Protein AF-A0A534X4X8-F1 (afdb_monomer_lite)

Radius of gyration: 16.78 Å; chains: 1; bounding box: 40×46×46 Å

Secondary structure (DSSP, 8-state):
-EEEEE--BS--TT-TTEEEEEEEEEEETTEEEEEEEE---SEEEEEEPPPTTSTTSPPEESSPSSTT-TTT--SS---S-SEEEEEEEEEEEESSS--PPEEEEEEEEEE---SSPGGGSSSSPPEEEEEEE-S-TTSHHHHHHHHHTS-S-TT----SSPPPSEEEEEE-TT------PPPS-----

Structure (mmCIF, N/CA/C/O backbone):
data_AF-A0A534X4X8-F1
#
_entry.id   AF-A0A534X4X8-F1
#
loop_
_atom_site.group_PDB
_atom_site.id
_atom_site.type_symbol
_atom_site.label_atom_id
_atom_site.label_alt_id
_atom_site.label_comp_id
_atom_site.label_asym_id
_atom_site.label_entity_id
_atom_site.label_seq_id
_atom_site.pdbx_PDB_ins_code
_atom_site.Cartn_x
_atom_site.Cartn_y
_atom_site.Cartn_z
_atom_site.occupancy
_atom_site.B_iso_or_equiv
_atom_site.auth_seq_id
_atom_site.auth_comp_id
_atom_site.auth_asym_id
_atom_site.auth_atom_id
_atom_site.pdbx_PDB_model_num
ATOM 1 N N . MET A 1 1 ? 12.595 2.518 11.008 1.00 43.88 1 MET A N 1
ATOM 2 C CA . MET A 1 1 ? 11.283 2.124 10.447 1.00 43.88 1 MET A CA 1
ATOM 3 C C . MET A 1 1 ? 11.578 1.477 9.113 1.00 43.88 1 MET A C 1
ATOM 5 O O . MET A 1 1 ? 12.499 1.947 8.454 1.00 43.88 1 MET A O 1
ATOM 9 N N . GLY A 1 2 ? 10.914 0.377 8.777 1.00 58.97 2 GLY A N 1
ATOM 10 C CA . GLY A 1 2 ? 11.265 -0.430 7.610 1.00 58.97 2 GLY A CA 1
ATOM 11 C C . GLY A 1 2 ? 10.010 -0.829 6.858 1.00 58.97 2 GLY A C 1
ATOM 12 O O . GLY A 1 2 ? 9.028 -1.220 7.491 1.00 58.97 2 GLY A O 1
ATOM 13 N N . ALA A 1 3 ? 10.059 -0.723 5.529 1.00 71.12 3 ALA A N 1
ATOM 14 C CA . ALA A 1 3 ? 9.018 -1.244 4.652 1.00 71.12 3 ALA A CA 1
ATOM 15 C C . ALA A 1 3 ? 8.700 -2.710 5.008 1.00 71.12 3 ALA A C 1
ATOM 17 O O . ALA A 1 3 ? 9.594 -3.422 5.482 1.00 71.12 3 ALA A O 1
ATOM 18 N N . PRO A 1 4 ? 7.452 -3.170 4.825 1.00 83.56 4 PRO A N 1
ATOM 19 C CA . PRO A 1 4 ? 7.132 -4.570 5.045 1.00 83.56 4 PRO A CA 1
ATOM 20 C C . PRO A 1 4 ? 7.924 -5.457 4.084 1.00 83.56 4 PRO A C 1
ATOM 22 O O . PRO A 1 4 ? 8.107 -5.139 2.911 1.00 83.56 4 PRO A O 1
ATOM 25 N N . ILE A 1 5 ? 8.389 -6.584 4.607 1.00 84.31 5 ILE A N 1
ATOM 26 C CA . ILE A 1 5 ? 9.158 -7.591 3.891 1.00 84.31 5 ILE A CA 1
ATOM 27 C C . ILE A 1 5 ? 8.429 -8.917 4.070 1.00 84.31 5 ILE A C 1
ATOM 29 O O . ILE A 1 5 ? 8.148 -9.336 5.195 1.00 84.31 5 ILE A O 1
ATOM 33 N N . GLY A 1 6 ? 8.134 -9.600 2.971 1.00 82.31 6 GLY A N 1
ATOM 34 C CA . GLY A 1 6 ? 7.385 -10.845 3.025 1.00 82.31 6 GLY A CA 1
ATOM 35 C C . GLY A 1 6 ? 7.348 -11.589 1.703 1.00 82.31 6 GLY A C 1
ATOM 36 O O . GLY A 1 6 ? 8.080 -11.269 0.764 1.00 82.31 6 GLY A O 1
ATOM 37 N N . VAL A 1 7 ? 6.484 -12.597 1.667 1.00 81.75 7 VAL A N 1
ATOM 38 C CA . VAL A 1 7 ? 6.090 -13.300 0.443 1.00 81.75 7 VAL A CA 1
ATOM 39 C C . VAL A 1 7 ? 4.834 -12.636 -0.121 1.00 81.75 7 VAL A C 1
ATOM 41 O O . VAL A 1 7 ? 3.974 -12.205 0.650 1.00 81.75 7 VAL A O 1
ATOM 44 N N . ALA A 1 8 ? 4.734 -12.597 -1.451 1.00 83.38 8 ALA A N 1
ATOM 45 C CA . ALA A 1 8 ? 3.511 -12.300 -2.195 1.00 83.38 8 ALA A CA 1
ATOM 46 C C . ALA A 1 8 ? 2.291 -12.984 -1.544 1.00 83.38 8 ALA A C 1
ATOM 48 O O . ALA A 1 8 ? 2.257 -14.209 -1.403 1.00 83.38 8 ALA A O 1
ATOM 49 N N . THR A 1 9 ? 1.353 -12.180 -1.046 1.00 85.00 9 THR A N 1
ATOM 50 C CA . THR A 1 9 ? 0.175 -12.610 -0.286 1.00 85.00 9 THR A CA 1
ATOM 51 C C . THR A 1 9 ? -1.021 -11.759 -0.730 1.00 85.00 9 THR A C 1
ATOM 53 O O . THR A 1 9 ? -1.098 -10.596 -0.322 1.00 85.00 9 THR A O 1
ATOM 56 N N . PRO A 1 10 ? -1.984 -12.304 -1.501 1.00 82.69 10 PRO A N 1
ATOM 57 C CA . PRO A 1 10 ? -3.124 -11.530 -2.001 1.00 82.69 10 PRO A CA 1
ATOM 58 C C . PRO A 1 10 ? -4.064 -11.039 -0.893 1.00 82.69 10 PRO A C 1
ATOM 60 O O . PRO A 1 10 ? -4.439 -9.870 -0.880 1.00 82.69 10 PRO A O 1
ATOM 63 N N . PHE A 1 11 ? -4.431 -11.927 0.040 1.00 93.31 11 PHE A N 1
ATOM 64 C CA . PHE A 1 11 ? -5.109 -11.612 1.302 1.00 93.31 11 PHE A CA 1
ATOM 65 C C . PHE A 1 11 ? -5.003 -12.798 2.270 1.00 93.31 11 PHE A C 1
ATOM 67 O O . PHE A 1 11 ? -5.444 -13.907 1.973 1.00 93.31 11 PHE A O 1
ATOM 74 N N . THR A 1 12 ? -4.427 -12.576 3.444 1.00 93.38 12 THR A N 1
ATOM 75 C CA . THR A 1 12 ? -4.398 -13.501 4.582 1.00 93.38 12 THR A CA 1
ATOM 76 C C . THR A 1 12 ? -4.400 -12.637 5.842 1.00 93.38 12 THR A C 1
ATOM 78 O O . THR A 1 12 ? -3.394 -11.978 6.088 1.00 93.38 12 THR A O 1
ATOM 81 N N . PRO A 1 13 ? -5.505 -12.575 6.612 1.00 93.88 13 PRO A N 1
ATOM 82 C CA . PRO A 1 13 ? -5.591 -11.713 7.788 1.00 93.88 13 PRO A CA 1
ATOM 83 C C . PRO A 1 13 ? -4.421 -11.928 8.748 1.00 93.88 13 PRO A C 1
ATOM 85 O O . PRO A 1 13 ? -4.164 -13.063 9.147 1.00 93.88 13 PRO A O 1
ATOM 88 N N . ASP A 1 14 ? -3.735 -10.843 9.111 1.00 92.75 14 ASP A N 1
ATOM 89 C CA . ASP A 1 14 ? -2.592 -10.860 10.032 1.00 92.75 14 ASP A CA 1
ATOM 90 C C . ASP A 1 14 ? -1.494 -11.869 9.613 1.00 92.75 14 ASP A C 1
ATOM 92 O O . ASP A 1 14 ? -0.996 -12.669 10.409 1.00 92.75 14 ASP A O 1
ATOM 96 N N . SER A 1 15 ? -1.133 -11.841 8.324 1.00 91.62 15 SER A N 1
ATOM 97 C CA . SER A 1 15 ? -0.244 -12.802 7.667 1.00 91.62 15 SER A CA 1
ATOM 98 C C . SER A 1 15 ? 1.129 -12.907 8.334 1.00 91.62 15 SER A C 1
ATOM 100 O O . SER A 1 15 ? 1.975 -12.017 8.222 1.00 91.62 15 SER A O 1
ATOM 102 N N . ALA A 1 16 ? 1.421 -14.078 8.906 1.00 89.69 16 ALA A N 1
ATOM 103 C CA . ALA A 1 16 ? 2.749 -14.429 9.418 1.00 89.69 16 ALA A CA 1
ATOM 104 C C . ALA A 1 16 ? 3.851 -14.440 8.329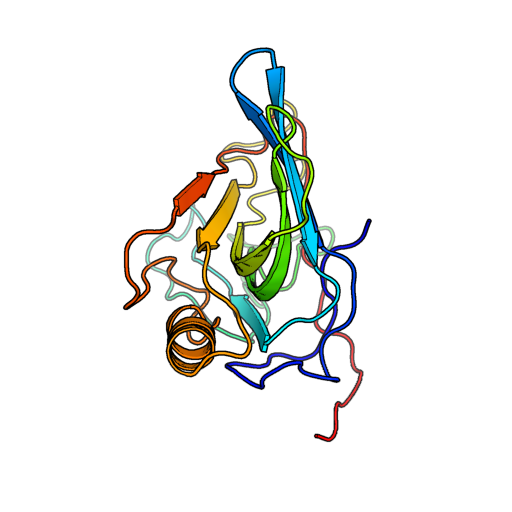 1.00 89.69 16 ALA A C 1
ATOM 106 O O . ALA A 1 16 ? 5.045 -14.491 8.642 1.00 89.69 16 ALA A O 1
ATOM 107 N N . CYS A 1 17 ? 3.465 -14.377 7.049 1.00 87.94 17 CYS A N 1
ATOM 108 C CA . CYS A 1 17 ? 4.370 -14.298 5.907 1.00 87.94 17 CYS A CA 1
ATOM 109 C C . CYS A 1 17 ? 4.931 -12.892 5.659 1.00 87.94 17 CYS A C 1
ATOM 111 O O . CYS A 1 17 ? 5.871 -12.759 4.870 1.00 87.94 17 CYS A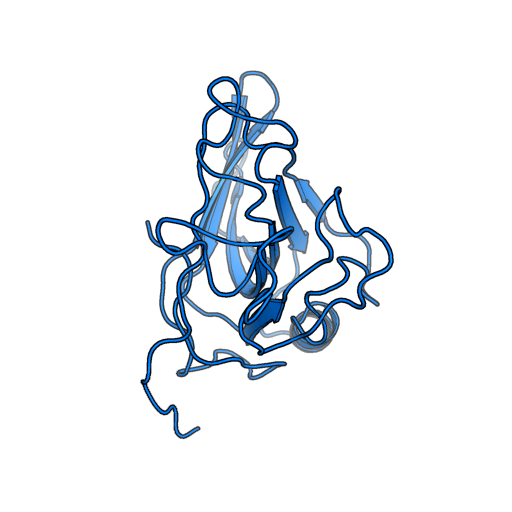 O 1
ATOM 113 N N . ILE A 1 18 ? 4.379 -11.862 6.308 1.00 89.38 18 ILE A N 1
ATOM 114 C CA . ILE A 1 18 ? 4.761 -10.458 6.140 1.00 89.38 18 ILE A CA 1
ATOM 115 C C . ILE A 1 18 ? 5.233 -9.908 7.490 1.00 89.38 18 ILE A C 1
ATOM 117 O O . ILE A 1 18 ? 4.541 -10.008 8.498 1.00 89.38 18 ILE A O 1
ATOM 121 N N . ALA A 1 19 ? 6.420 -9.304 7.521 1.00 88.75 19 ALA A N 1
ATOM 122 C CA . ALA A 1 19 ? 6.994 -8.707 8.722 1.00 88.75 19 ALA A CA 1
ATOM 123 C C . ALA A 1 19 ? 7.544 -7.306 8.432 1.00 88.75 19 ALA A C 1
ATOM 125 O O . ALA A 1 19 ? 8.102 -7.055 7.368 1.00 88.75 19 ALA A O 1
ATOM 126 N N . GLY A 1 20 ? 7.436 -6.391 9.393 1.00 87.69 20 GLY A N 1
ATOM 127 C CA . GLY A 1 20 ? 7.965 -5.033 9.272 1.00 87.69 20 GLY A CA 1
ATOM 128 C C . GLY A 1 20 ? 7.267 -4.058 10.213 1.00 87.69 20 GLY A C 1
ATOM 129 O O . GLY A 1 20 ? 6.440 -4.455 11.031 1.00 87.69 20 GLY A O 1
ATOM 130 N N . GLU A 1 21 ? 7.587 -2.772 10.080 1.00 90.00 21 GLU A N 1
ATOM 131 C CA . GLU A 1 21 ? 6.870 -1.700 10.773 1.00 90.00 21 GLU A CA 1
ATOM 132 C C . GLU A 1 21 ? 6.691 -0.504 9.838 1.00 90.00 21 GLU A C 1
ATOM 134 O O . GLU A 1 21 ? 7.630 0.277 9.631 1.00 90.00 21 GLU A O 1
ATOM 139 N N . TRP A 1 22 ? 5.475 -0.343 9.307 1.00 89.81 22 TRP A N 1
ATOM 140 C CA . TRP A 1 22 ? 5.129 0.825 8.504 1.00 89.81 22 TRP A CA 1
ATOM 141 C C . TRP A 1 22 ? 4.633 1.966 9.385 1.00 89.81 22 TRP A C 1
ATOM 143 O O . TRP A 1 22 ? 3.868 1.765 10.327 1.00 89.81 22 TRP A O 1
ATOM 153 N N . THR A 1 23 ? 5.054 3.182 9.059 1.00 89.88 23 THR A N 1
ATOM 154 C CA . THR A 1 23 ? 4.730 4.392 9.809 1.00 89.88 23 THR A CA 1
ATOM 155 C C . THR A 1 23 ? 4.549 5.544 8.842 1.00 89.88 23 THR A C 1
ATOM 157 O O . THR A 1 23 ? 5.310 5.677 7.884 1.00 89.88 23 THR A O 1
ATOM 160 N N . HIS A 1 24 ? 3.547 6.379 9.104 1.00 88.25 24 HIS A N 1
ATOM 161 C CA . HIS A 1 24 ? 3.281 7.583 8.324 1.00 88.25 24 HIS A CA 1
ATOM 162 C C . HIS A 1 24 ? 3.013 8.764 9.250 1.00 88.25 24 HIS A C 1
ATOM 164 O O . HIS A 1 24 ? 2.237 8.671 10.204 1.00 88.25 24 HIS A O 1
ATOM 170 N N . VAL A 1 25 ? 3.660 9.888 8.958 1.00 86.56 25 VAL A N 1
ATOM 171 C CA . VAL A 1 25 ? 3.572 11.121 9.741 1.00 86.56 25 VAL A CA 1
ATOM 172 C C . VAL A 1 25 ? 2.865 12.156 8.879 1.00 86.56 25 VAL A C 1
ATOM 174 O O . VAL A 1 25 ? 3.441 12.720 7.950 1.00 86.56 25 VAL A O 1
ATOM 177 N N . ARG A 1 26 ? 1.588 12.404 9.174 1.00 82.31 26 ARG A N 1
ATOM 178 C CA . ARG A 1 26 ? 0.743 13.263 8.347 1.00 82.31 26 ARG A CA 1
ATOM 179 C C . ARG A 1 26 ? 0.897 14.728 8.737 1.00 82.31 26 ARG A C 1
ATOM 181 O O . ARG A 1 26 ? 0.522 15.130 9.842 1.00 82.31 26 ARG A O 1
ATOM 188 N N . HIS A 1 27 ? 1.373 15.545 7.802 1.00 80.38 27 HIS A N 1
ATOM 189 C CA . HIS A 1 27 ? 1.499 16.996 7.951 1.00 80.38 27 HIS A CA 1
ATOM 190 C C . HIS A 1 27 ? 0.444 17.732 7.112 1.00 80.38 27 HIS A C 1
ATOM 192 O O . HIS A 1 27 ? 0.400 17.580 5.896 1.00 80.38 27 HIS A O 1
ATOM 198 N N . ILE A 1 28 ? -0.349 18.609 7.739 1.00 77.75 28 ILE A N 1
ATOM 199 C CA . ILE A 1 28 ? -1.166 19.608 7.029 1.00 77.75 28 ILE A CA 1
ATOM 200 C C . ILE A 1 28 ? -0.570 20.981 7.338 1.00 77.75 28 ILE A C 1
ATOM 202 O O . ILE A 1 28 ? -0.528 21.384 8.499 1.00 77.75 28 ILE A O 1
ATOM 206 N N . ARG A 1 29 ? -0.074 21.683 6.308 1.00 68.12 29 ARG A N 1
ATOM 207 C CA . ARG A 1 29 ? 0.756 22.905 6.410 1.00 68.12 29 ARG A CA 1
ATOM 208 C C . ARG A 1 29 ? 0.383 23.834 7.590 1.00 68.12 29 ARG A C 1
ATOM 210 O O . ARG A 1 29 ? -0.738 24.334 7.612 1.00 68.12 29 ARG A O 1
ATOM 217 N N . PRO A 1 30 ? 1.310 24.173 8.512 1.00 57.53 30 PRO A N 1
ATOM 218 C CA . PRO A 1 30 ? 2.610 23.556 8.818 1.00 57.53 30 PRO A CA 1
ATOM 219 C C . PRO A 1 30 ? 2.537 22.546 9.987 1.00 57.53 30 PRO A C 1
ATOM 221 O O . PRO A 1 30 ? 3.561 22.189 10.563 1.00 57.53 30 PRO A O 1
ATOM 224 N N . ARG A 1 31 ? 1.338 22.136 10.412 1.00 68.12 31 ARG A N 1
ATOM 225 C CA . ARG A 1 31 ? 1.121 21.374 11.645 1.00 68.12 31 ARG A CA 1
ATOM 226 C C . ARG A 1 31 ? 1.134 19.869 11.388 1.00 68.12 31 ARG A C 1
ATOM 228 O O . ARG A 1 31 ? 0.528 19.363 10.446 1.00 68.12 31 ARG A O 1
ATOM 235 N N . LEU A 1 32 ? 1.786 19.149 12.295 1.00 74.94 32 LEU A N 1
ATOM 236 C CA . LEU A 1 32 ? 1.595 17.714 12.458 1.00 74.94 32 LEU A CA 1
ATOM 237 C C . LEU A 1 32 ? 0.109 17.452 12.765 1.00 74.94 32 LEU A C 1
ATOM 239 O O . LEU A 1 32 ? -0.433 18.066 13.687 1.00 74.94 32 LEU A O 1
ATOM 243 N N . PHE A 1 33 ? -0.544 16.576 12.000 1.00 81.94 33 PHE A N 1
ATOM 244 C CA . PHE A 1 33 ? -1.995 16.338 12.046 1.00 81.94 33 PHE A CA 1
ATOM 245 C C . PHE A 1 33 ? -2.368 14.931 12.545 1.00 81.94 33 PHE A C 1
ATOM 247 O O . PHE A 1 33 ? -3.420 14.738 13.160 1.00 81.94 33 PHE A O 1
ATOM 254 N N . GLY A 1 34 ? -1.491 13.950 12.341 1.00 86.44 34 GLY A N 1
ATOM 255 C CA . GLY A 1 34 ? -1.606 12.637 12.963 1.00 86.44 34 GLY A CA 1
ATOM 256 C C . GLY A 1 34 ? -0.409 11.748 12.664 1.00 86.44 34 GLY A C 1
ATOM 257 O O . GLY A 1 34 ? 0.399 12.055 11.789 1.00 86.44 34 GLY A O 1
ATOM 258 N N . ASN A 1 35 ? -0.302 10.658 13.415 1.00 90.00 35 ASN A N 1
ATOM 259 C CA . ASN A 1 35 ? 0.725 9.638 13.242 1.00 90.00 35 ASN A CA 1
ATOM 260 C C . ASN A 1 35 ? 0.050 8.280 13.086 1.00 90.00 35 ASN A C 1
ATOM 262 O O . ASN A 1 35 ? -0.886 7.966 13.824 1.00 90.00 35 ASN A O 1
ATOM 266 N N . PHE A 1 36 ? 0.552 7.489 12.152 1.00 92.38 36 PHE A N 1
ATOM 267 C CA . PHE A 1 36 ? 0.126 6.128 11.879 1.00 92.38 36 PHE A CA 1
ATOM 268 C C . PHE A 1 36 ? 1.241 5.139 12.226 1.00 92.38 36 PHE A C 1
ATOM 270 O O . PHE A 1 36 ? 2.410 5.430 11.970 1.00 92.38 36 PHE A O 1
ATOM 277 N N . HIS A 1 37 ? 0.877 3.957 12.724 1.00 93.31 37 HIS A N 1
ATOM 278 C CA . HIS A 1 37 ? 1.789 2.829 12.916 1.00 93.31 37 HIS A CA 1
ATOM 279 C C . HIS A 1 37 ? 1.094 1.505 12.566 1.00 93.31 37 HIS A C 1
ATOM 281 O O . HIS A 1 37 ? -0.001 1.245 13.055 1.00 93.31 37 HIS A O 1
ATOM 287 N N . ALA A 1 38 ? 1.746 0.632 11.800 1.00 93.75 38 ALA A N 1
ATOM 288 C CA . ALA A 1 38 ? 1.327 -0.754 11.581 1.00 93.75 38 ALA A CA 1
ATOM 289 C C . ALA A 1 38 ? 2.477 -1.735 11.829 1.00 93.75 38 ALA A C 1
ATOM 291 O O . ALA A 1 38 ? 3.642 -1.436 11.568 1.00 93.75 38 ALA A O 1
ATOM 292 N N . ARG A 1 39 ? 2.119 -2.914 12.349 1.00 92.81 39 ARG A N 1
ATOM 293 C CA . ARG A 1 39 ? 3.021 -4.046 12.653 1.00 92.81 39 ARG A CA 1
ATOM 294 C C . ARG A 1 39 ? 2.527 -5.374 12.083 1.00 92.81 39 ARG A C 1
ATOM 296 O O . ARG A 1 39 ? 3.267 -6.350 12.100 1.00 92.81 39 ARG A O 1
ATOM 303 N N . SER A 1 40 ? 1.271 -5.400 11.648 1.00 93.00 40 SER A N 1
ATOM 304 C CA . SER A 1 40 ? 0.595 -6.547 11.061 1.00 93.00 40 SER A CA 1
ATOM 305 C C . SER A 1 40 ? 0.095 -6.147 9.678 1.00 93.00 40 SER A C 1
ATOM 307 O O . SER A 1 40 ? -0.195 -4.971 9.437 1.00 93.00 40 SER A O 1
ATOM 309 N N . PHE A 1 41 ? 0.046 -7.114 8.772 1.00 95.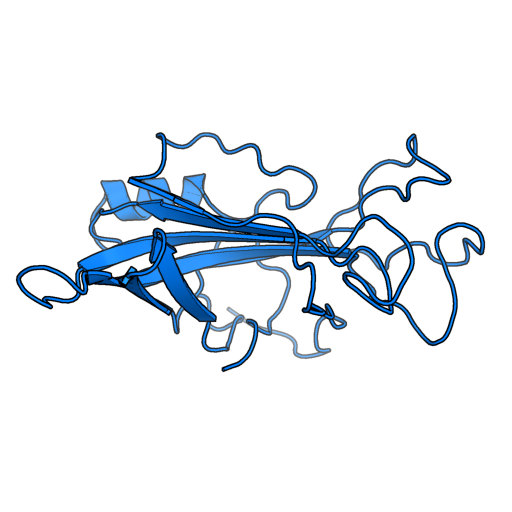06 41 PHE A N 1
ATOM 310 C CA . PHE A 1 41 ? -0.242 -6.906 7.361 1.00 95.06 41 PHE A CA 1
ATOM 311 C C . PHE A 1 41 ? -1.105 -8.062 6.858 1.00 95.06 41 PHE A C 1
ATOM 313 O O . PHE A 1 41 ? -0.845 -9.218 7.179 1.00 95.06 41 PHE A O 1
ATOM 320 N N . ASP A 1 42 ? -2.113 -7.748 6.054 1.00 95.75 42 ASP A N 1
ATOM 321 C CA . ASP A 1 42 ? -3.023 -8.741 5.478 1.00 95.75 42 ASP A CA 1
ATOM 322 C C . ASP A 1 42 ? -2.611 -9.148 4.070 1.00 95.75 42 ASP A C 1
ATOM 324 O O . ASP A 1 42 ? -2.920 -10.241 3.599 1.00 95.75 42 ASP A O 1
ATOM 328 N N . SER A 1 43 ? -1.955 -8.237 3.360 1.00 94.44 43 SER A N 1
ATOM 329 C CA . SER A 1 43 ? -1.517 -8.467 1.996 1.00 94.44 43 SER A CA 1
ATOM 330 C C . SER A 1 43 ? -0.255 -7.681 1.691 1.00 94.44 43 SER A C 1
ATOM 332 O O . SER A 1 43 ? -0.013 -6.609 2.255 1.00 94.44 43 SER A O 1
ATOM 334 N N . LEU A 1 44 ? 0.542 -8.245 0.795 1.00 92.31 44 LEU A N 1
ATOM 335 C CA . LEU A 1 44 ? 1.720 -7.635 0.204 1.00 92.31 44 LEU A CA 1
ATOM 336 C C . LEU A 1 44 ? 1.829 -8.216 -1.194 1.00 92.31 44 LEU A C 1
ATOM 338 O O . LEU A 1 44 ? 1.984 -9.425 -1.333 1.00 92.31 44 LEU A O 1
ATOM 342 N N . GLU A 1 45 ? 1.754 -7.373 -2.215 1.00 89.94 45 GLU A N 1
ATOM 343 C CA . GLU A 1 45 ? 1.960 -7.795 -3.597 1.00 89.94 45 GLU A CA 1
ATOM 344 C C . GLU A 1 45 ? 2.788 -6.781 -4.372 1.00 89.94 45 GLU A C 1
ATOM 346 O O . GLU A 1 45 ? 2.696 -5.568 -4.171 1.00 89.94 45 GLU A O 1
ATOM 351 N N . CYS A 1 46 ? 3.590 -7.308 -5.289 1.00 86.44 46 CYS A N 1
ATOM 352 C CA . CYS A 1 46 ? 4.518 -6.547 -6.110 1.00 86.44 46 CYS A CA 1
ATOM 353 C C . CYS A 1 46 ? 4.076 -6.556 -7.576 1.00 86.44 46 CYS A C 1
ATOM 355 O O . CYS A 1 46 ? 3.604 -7.576 -8.079 1.00 86.44 46 CYS A O 1
ATOM 357 N N . ALA A 1 47 ? 4.274 -5.440 -8.274 1.00 83.56 47 ALA A N 1
ATOM 358 C CA . ALA A 1 47 ? 4.067 -5.321 -9.709 1.00 83.56 47 ALA A CA 1
ATOM 359 C C . ALA A 1 47 ? 5.274 -4.719 -10.424 1.00 83.56 47 ALA A C 1
ATOM 361 O O . ALA A 1 47 ? 6.100 -4.009 -9.844 1.00 83.56 47 ALA A O 1
ATOM 362 N N . CYS A 1 48 ? 5.266 -4.935 -11.730 1.00 79.88 48 CYS A N 1
ATOM 363 C CA . CYS A 1 48 ? 6.035 -4.200 -12.710 1.00 79.88 48 CYS A CA 1
ATOM 364 C C . CYS A 1 48 ? 5.053 -3.485 -13.629 1.00 79.88 48 CYS A C 1
ATOM 366 O O . CYS A 1 48 ? 4.379 -4.130 -14.426 1.00 79.88 48 CYS A O 1
ATOM 368 N N . LEU A 1 49 ? 4.930 -2.172 -13.471 1.00 79.69 49 LEU A N 1
ATOM 369 C CA . LEU A 1 49 ? 4.266 -1.271 -14.403 1.00 79.69 49 LEU A CA 1
ATOM 370 C C . LEU A 1 49 ? 5.141 -1.022 -15.647 1.00 79.69 49 LEU A C 1
ATOM 372 O O . LEU A 1 49 ? 6.370 -1.086 -15.525 1.00 79.69 49 LEU A O 1
ATOM 376 N N . PRO A 1 50 ? 4.544 -0.673 -16.803 1.00 73.00 50 PRO A N 1
ATOM 377 C CA . PRO A 1 50 ? 5.279 -0.136 -17.951 1.00 73.00 50 PRO A CA 1
ATOM 378 C C . PRO A 1 50 ? 6.151 1.076 -17.584 1.00 73.00 50 PRO A C 1
ATOM 380 O O . PRO A 1 50 ? 5.803 1.856 -16.695 1.00 73.00 50 PRO A O 1
ATOM 383 N N . CYS A 1 51 ? 7.271 1.255 -18.294 1.00 70.00 51 CYS A N 1
ATOM 384 C CA . CYS A 1 51 ? 8.103 2.458 -18.185 1.00 70.00 51 CYS A CA 1
ATOM 385 C C . CYS A 1 51 ? 7.669 3.537 -19.204 1.00 70.00 51 CYS A C 1
ATOM 387 O O . CYS A 1 51 ? 7.029 3.196 -20.202 1.00 70.00 51 CYS A O 1
ATOM 389 N N . PRO A 1 52 ? 7.987 4.833 -18.998 1.00 67.06 52 PRO A N 1
ATOM 390 C CA . PRO A 1 52 ? 7.615 5.911 -19.928 1.00 67.06 52 PRO A CA 1
ATOM 391 C C . PRO A 1 52 ? 8.067 5.688 -21.379 1.00 67.06 52 PRO A C 1
ATOM 393 O O . PRO A 1 52 ? 7.404 6.137 -22.311 1.00 67.06 52 PRO A O 1
ATOM 396 N N . GLU A 1 53 ? 9.181 4.984 -21.569 1.00 69.00 53 GLU A N 1
ATOM 397 C CA . GLU A 1 53 ? 9.765 4.626 -22.860 1.00 69.00 53 GLU A CA 1
ATOM 398 C C . GLU A 1 53 ? 9.038 3.456 -23.558 1.00 69.00 53 GLU A C 1
ATOM 400 O O . GLU A 1 53 ? 9.228 3.248 -24.756 1.00 69.00 53 GLU A O 1
ATOM 405 N N . ASN A 1 54 ? 8.196 2.709 -22.834 1.00 69.75 54 ASN A N 1
ATOM 406 C CA . ASN A 1 54 ? 7.375 1.608 -23.347 1.00 69.75 54 ASN A CA 1
ATOM 407 C C . ASN A 1 54 ? 6.008 1.554 -22.615 1.00 69.75 54 ASN A C 1
ATOM 409 O O . ASN A 1 54 ? 5.761 0.641 -21.819 1.00 69.75 54 ASN A O 1
ATOM 413 N N . PRO A 1 55 ? 5.120 2.544 -22.843 1.00 70.12 55 PRO A N 1
ATOM 414 C CA . PRO A 1 55 ? 3.891 2.723 -22.065 1.00 70.12 55 PRO A CA 1
ATOM 415 C C . PRO A 1 55 ? 2.827 1.645 -22.325 1.00 70.12 55 PRO A C 1
ATOM 417 O O . PRO A 1 55 ? 1.957 1.438 -21.482 1.00 70.12 55 PRO A O 1
ATOM 420 N N . ASP A 1 56 ? 2.901 0.955 -23.467 1.00 72.00 56 ASP A N 1
ATOM 421 C CA . ASP A 1 56 ? 1.944 -0.080 -23.879 1.00 72.00 56 ASP A CA 1
ATOM 422 C C . ASP A 1 56 ? 2.269 -1.474 -23.301 1.00 72.00 56 ASP A C 1
ATOM 424 O O . ASP A 1 56 ? 1.513 -2.427 -23.510 1.00 72.00 56 ASP A O 1
ATOM 428 N N . ALA A 1 57 ? 3.386 -1.628 -22.576 1.00 71.50 57 ALA A N 1
ATOM 429 C CA . ALA A 1 57 ? 3.738 -2.902 -21.958 1.00 71.50 57 ALA A CA 1
ATOM 430 C C . ALA A 1 57 ? 2.730 -3.276 -20.847 1.00 71.50 57 ALA A C 1
ATOM 432 O O . ALA A 1 57 ? 2.449 -2.466 -19.959 1.00 71.50 57 ALA A O 1
ATOM 433 N N . PRO A 1 58 ? 2.176 -4.504 -20.846 1.00 69.00 58 PRO A N 1
ATOM 434 C CA . PRO A 1 58 ? 1.221 -4.916 -19.828 1.00 69.00 58 PRO A CA 1
ATOM 435 C C . PRO A 1 58 ? 1.906 -5.022 -18.465 1.00 69.00 58 PRO A C 1
ATOM 437 O O . PRO A 1 58 ? 2.951 -5.661 -18.330 1.00 69.00 58 PRO A O 1
ATOM 440 N N . GLY A 1 59 ? 1.287 -4.437 -17.438 1.00 72.81 59 GLY A N 1
ATOM 441 C CA . GLY A 1 59 ? 1.787 -4.566 -16.075 1.00 72.81 59 GLY A CA 1
ATOM 442 C C . GLY A 1 59 ? 1.695 -6.011 -15.573 1.00 72.81 59 GLY A C 1
ATOM 443 O O . GLY A 1 59 ? 0.651 -6.648 -15.722 1.00 72.81 59 GLY A O 1
ATOM 444 N N . VAL A 1 60 ? 2.763 -6.530 -14.962 1.00 76.75 60 VAL A N 1
ATOM 445 C CA . VAL A 1 60 ? 2.836 -7.918 -14.464 1.00 76.75 60 VAL A CA 1
ATOM 446 C C . VAL A 1 60 ? 2.957 -7.973 -12.943 1.00 76.75 60 VAL A C 1
ATOM 448 O O . VAL A 1 60 ? 3.723 -7.222 -12.346 1.00 76.75 60 VAL A O 1
ATOM 451 N N . VAL A 1 61 ? 2.197 -8.869 -12.308 1.00 80.50 61 VAL A N 1
ATOM 452 C CA . VAL A 1 61 ? 2.173 -9.080 -10.847 1.00 80.50 61 VAL A CA 1
ATOM 453 C C . VAL A 1 61 ? 3.092 -10.244 -10.473 1.00 80.50 61 VAL A C 1
ATOM 455 O O . VAL A 1 61 ? 3.123 -11.254 -11.175 1.00 80.50 61 VAL A O 1
ATOM 458 N N . GLY A 1 62 ? 3.841 -10.116 -9.376 1.00 70.44 62 GLY A N 1
ATOM 459 C CA . GLY A 1 62 ? 4.657 -11.194 -8.797 1.00 70.44 62 GLY A CA 1
ATOM 460 C C . GLY A 1 62 ? 5.867 -11.650 -9.629 1.00 70.44 62 GLY A C 1
ATOM 461 O O . GLY A 1 62 ? 6.528 -12.621 -9.260 1.00 70.44 62 GLY A O 1
ATOM 462 N N . ALA A 1 63 ? 6.169 -10.972 -10.739 1.00 67.25 63 ALA A N 1
ATOM 463 C CA . ALA A 1 63 ? 7.273 -11.287 -11.644 1.00 67.25 63 ALA A CA 1
ATOM 464 C C . ALA A 1 63 ? 8.486 -10.362 -11.431 1.00 67.25 63 ALA A C 1
ATOM 466 O O . ALA A 1 63 ? 8.385 -9.326 -10.782 1.00 67.25 63 ALA A O 1
ATOM 467 N N . LEU A 1 64 ? 9.634 -10.737 -12.006 1.00 66.94 64 LEU A N 1
ATOM 468 C CA . LEU A 1 64 ? 10.799 -9.858 -12.137 1.00 66.94 64 LEU A CA 1
ATOM 469 C C . LEU A 1 64 ? 10.500 -8.759 -13.167 1.00 66.94 64 LEU A C 1
ATOM 471 O O . LEU A 1 64 ? 10.068 -9.078 -14.274 1.00 66.94 64 LEU A O 1
ATOM 475 N N . CYS A 1 65 ? 10.777 -7.497 -12.841 1.00 67.94 65 CYS A N 1
ATOM 476 C CA . CYS A 1 65 ? 10.623 -6.400 -13.796 1.00 67.94 65 CYS A CA 1
ATOM 477 C C . CYS A 1 65 ? 11.605 -6.478 -14.955 1.00 67.94 65 CYS A C 1
ATOM 479 O O . CYS A 1 65 ? 12.805 -6.661 -14.753 1.00 67.94 65 CYS A O 1
ATOM 481 N N . ASN A 1 66 ? 11.059 -6.252 -16.151 1.00 64.31 66 ASN A N 1
ATOM 482 C CA . ASN A 1 66 ? 11.779 -5.979 -17.393 1.00 64.31 66 ASN A CA 1
ATOM 483 C C . ASN A 1 66 ? 12.953 -6.952 -17.635 1.00 64.31 66 ASN A C 1
ATOM 485 O O . ASN A 1 66 ? 14.083 -6.507 -17.848 1.00 64.31 66 ASN A O 1
ATOM 489 N N . PRO A 1 67 ? 12.721 -8.282 -17.560 1.00 58.59 67 PRO A N 1
ATOM 490 C CA . PRO A 1 67 ? 13.776 -9.260 -17.772 1.00 58.59 67 PRO A CA 1
ATOM 491 C C . PRO A 1 67 ? 14.327 -9.090 -19.190 1.00 58.59 67 PRO A C 1
ATOM 493 O O . PRO A 1 67 ? 13.581 -9.128 -20.164 1.00 58.59 67 PRO A O 1
ATOM 496 N N . ASP A 1 68 ? 15.637 -8.863 -19.275 1.00 59.28 68 ASP A N 1
ATOM 497 C CA . ASP A 1 68 ? 16.407 -8.653 -20.508 1.00 59.28 68 ASP A CA 1
ATOM 498 C C . ASP A 1 68 ? 16.050 -7.396 -21.349 1.00 59.28 68 ASP A C 1
ATOM 500 O O . ASP A 1 68 ? 16.711 -7.131 -22.360 1.00 59.28 68 ASP A O 1
ATOM 504 N N . ASP A 1 69 ? 15.087 -6.566 -20.925 1.00 58.56 69 ASP A N 1
ATOM 505 C CA . ASP A 1 69 ? 14.672 -5.344 -21.635 1.00 58.56 69 ASP A CA 1
ATOM 506 C C . ASP A 1 69 ? 15.531 -4.125 -21.270 1.00 58.56 69 ASP A C 1
ATOM 508 O O . ASP A 1 69 ? 15.219 -3.368 -20.355 1.00 58.56 69 ASP A O 1
ATOM 512 N N . ARG A 1 70 ? 16.560 -3.869 -22.085 1.00 54.59 70 ARG A N 1
ATOM 513 C CA . ARG A 1 70 ? 17.497 -2.738 -21.946 1.00 54.59 70 ARG A CA 1
ATOM 514 C C . ARG A 1 70 ? 16.877 -1.339 -22.019 1.00 54.59 70 ARG A C 1
ATOM 516 O O . ARG A 1 70 ? 17.591 -0.386 -21.717 1.00 54.59 70 ARG A O 1
ATOM 523 N N . ILE A 1 71 ? 15.621 -1.196 -22.443 1.00 56.50 71 ILE A N 1
ATOM 524 C CA . ILE A 1 71 ? 14.927 0.097 -22.486 1.00 56.50 71 ILE A CA 1
ATOM 525 C C . ILE A 1 71 ? 14.351 0.399 -21.100 1.00 56.50 71 ILE A C 1
ATOM 527 O O . ILE A 1 71 ? 14.625 1.463 -20.552 1.00 56.50 71 ILE A O 1
ATOM 531 N N . CYS A 1 72 ? 13.660 -0.568 -20.487 1.00 59.16 72 CYS A N 1
ATOM 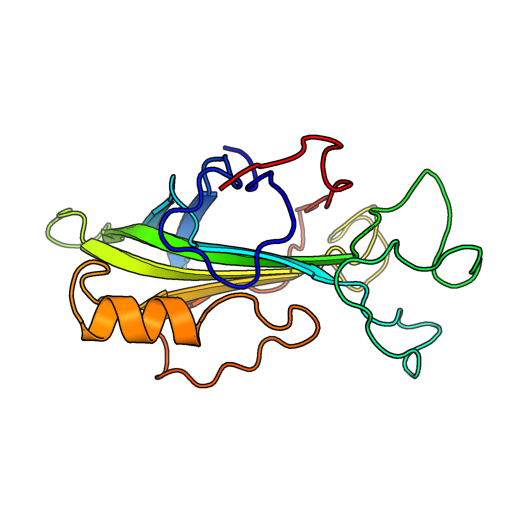532 C CA . CYS A 1 72 ? 13.164 -0.445 -19.116 1.00 59.16 72 CYS A CA 1
ATOM 533 C C . CYS A 1 72 ? 14.105 -1.057 -18.027 1.00 59.16 72 CYS A C 1
ATOM 535 O O . CYS A 1 72 ? 13.718 -1.116 -16.854 1.00 59.16 72 CYS A O 1
ATOM 537 N N . GLY A 1 73 ? 15.338 -1.481 -18.362 1.00 53.19 73 GLY A N 1
ATOM 538 C CA . GLY A 1 73 ? 16.424 -1.853 -17.428 1.00 53.19 73 GLY A CA 1
ATOM 539 C C . GLY A 1 73 ? 17.636 -2.577 -18.069 1.00 53.19 73 GLY A C 1
ATOM 540 O O . GLY A 1 73 ? 17.457 -3.568 -18.770 1.00 53.19 73 GLY A O 1
ATOM 541 N N . PRO A 1 74 ? 18.902 -2.183 -17.792 1.00 49.12 74 PRO A N 1
ATOM 542 C CA . PRO A 1 74 ? 19.392 -1.882 -16.438 1.00 49.12 74 PRO A CA 1
ATOM 543 C C . PRO A 1 74 ? 20.387 -0.679 -16.440 1.00 49.12 74 PRO A C 1
ATOM 545 O O . PRO A 1 74 ? 20.285 0.157 -17.327 1.00 49.12 74 PRO A O 1
ATOM 548 N N . GLU A 1 75 ? 21.363 -0.435 -15.550 1.00 45.53 75 GLU A N 1
ATOM 549 C CA . GLU A 1 75 ? 21.935 -1.025 -14.309 1.00 45.53 75 GLU A CA 1
ATOM 550 C C . GLU A 1 75 ? 22.423 0.170 -13.420 1.00 45.53 75 GLU A C 1
ATOM 552 O O . GLU A 1 75 ? 22.429 1.299 -13.918 1.00 45.53 75 GLU A O 1
ATOM 557 N N . PRO A 1 76 ? 22.851 0.001 -12.147 1.00 49.59 76 PRO A N 1
ATOM 558 C CA . PRO A 1 76 ? 23.068 -1.245 -11.416 1.00 49.59 76 PRO A CA 1
ATOM 559 C C . PRO A 1 76 ? 21.784 -1.752 -10.754 1.00 49.59 76 PRO A C 1
ATOM 561 O O . PRO A 1 76 ? 21.114 -1.000 -10.060 1.00 49.59 76 PRO A O 1
ATOM 564 N N . ARG A 1 77 ? 21.439 -3.023 -11.010 1.00 40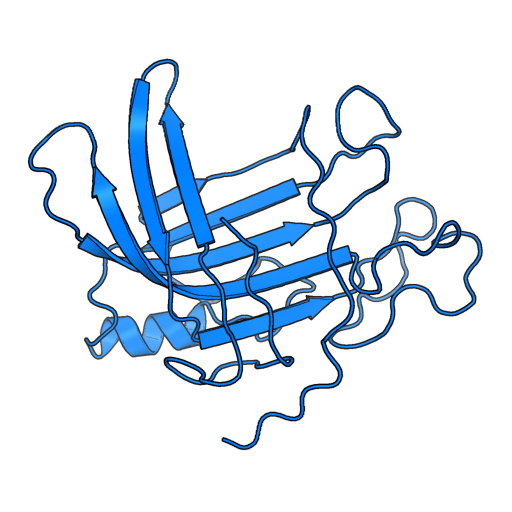.78 77 ARG A N 1
ATOM 565 C CA . ARG A 1 77 ? 20.240 -3.757 -10.535 1.00 40.78 77 ARG A CA 1
ATOM 566 C C . ARG A 1 77 ? 19.095 -2.901 -9.960 1.00 40.78 77 ARG A C 1
ATOM 568 O O . ARG A 1 77 ? 18.929 -2.825 -8.743 1.00 40.78 77 ARG A O 1
ATOM 575 N N . ARG A 1 78 ? 18.246 -2.353 -10.838 1.00 49.41 78 ARG A N 1
ATOM 576 C CA . ARG A 1 78 ? 16.955 -1.779 -10.421 1.00 49.41 78 ARG A CA 1
ATOM 577 C C . ARG A 1 78 ? 16.066 -2.845 -9.770 1.00 49.41 78 ARG A C 1
ATOM 579 O O . ARG A 1 78 ? 16.198 -4.038 -10.059 1.00 49.41 78 ARG A O 1
ATOM 586 N N . ALA A 1 79 ? 15.191 -2.388 -8.878 1.00 52.03 79 ALA A N 1
ATOM 587 C CA . ALA A 1 79 ? 14.238 -3.200 -8.137 1.00 52.03 79 ALA A CA 1
ATOM 588 C C . ALA A 1 79 ? 13.501 -4.213 -9.039 1.00 52.03 79 ALA A C 1
ATOM 590 O O . ALA A 1 79 ? 13.055 -3.854 -10.129 1.00 52.03 79 ALA A O 1
ATOM 591 N N . PRO A 1 80 ? 13.305 -5.472 -8.603 1.00 54.97 80 PRO A N 1
ATOM 592 C CA . PRO A 1 80 ? 12.567 -6.458 -9.392 1.00 54.97 80 PRO A CA 1
ATOM 593 C C . PRO A 1 80 ? 11.050 -6.243 -9.365 1.00 54.97 80 PRO A C 1
ATOM 595 O O . PRO A 1 80 ? 10.337 -7.033 -9.966 1.00 54.97 80 PRO A O 1
ATOM 598 N N . ALA A 1 81 ? 10.584 -5.213 -8.661 1.00 65.56 81 ALA A N 1
ATOM 599 C CA . ALA A 1 81 ? 9.224 -4.705 -8.634 1.00 65.56 81 ALA A CA 1
ATOM 600 C C . ALA A 1 81 ? 9.328 -3.175 -8.625 1.00 65.56 81 ALA A C 1
ATOM 602 O O . ALA A 1 81 ? 10.041 -2.643 -7.782 1.00 65.56 81 ALA A O 1
ATOM 603 N N . ASN A 1 82 ? 8.656 -2.473 -9.537 1.00 76.19 82 ASN A N 1
ATOM 604 C CA . ASN A 1 82 ? 8.616 -1.003 -9.546 1.00 76.19 82 ASN A CA 1
ATOM 605 C C . ASN A 1 82 ? 7.346 -0.458 -8.870 1.00 76.19 82 ASN A C 1
ATOM 607 O O . ASN A 1 82 ? 7.194 0.747 -8.696 1.00 76.19 82 ASN A O 1
ATOM 611 N N . LYS A 1 83 ? 6.434 -1.343 -8.455 1.00 86.00 83 LYS A N 1
ATOM 612 C CA . LYS A 1 83 ? 5.295 -1.014 -7.605 1.00 86.00 83 LYS A CA 1
ATOM 613 C C . LYS A 1 83 ? 5.122 -2.079 -6.533 1.00 86.00 83 LYS A C 1
ATOM 615 O O . LYS A 1 83 ? 5.228 -3.271 -6.809 1.00 86.00 83 LYS A O 1
ATOM 620 N N . ILE A 1 84 ? 4.827 -1.656 -5.312 1.00 88.44 84 ILE A N 1
ATOM 621 C CA . ILE A 1 84 ? 4.432 -2.536 -4.213 1.00 88.44 84 ILE A CA 1
ATOM 622 C C . ILE A 1 84 ? 3.153 -1.997 -3.584 1.00 88.44 84 ILE A C 1
ATOM 624 O O . ILE A 1 84 ? 2.997 -0.795 -3.366 1.00 88.44 84 ILE A O 1
ATOM 628 N N . CYS A 1 85 ? 2.229 -2.902 -3.299 1.00 92.88 85 CYS A N 1
ATOM 629 C CA . CYS A 1 85 ? 1.050 -2.650 -2.494 1.00 92.88 85 CYS A CA 1
ATOM 630 C C . CYS A 1 85 ? 1.172 -3.461 -1.207 1.00 92.88 85 CYS A C 1
ATOM 632 O O . CYS A 1 85 ? 1.586 -4.621 -1.243 1.00 92.88 85 CYS A O 1
ATOM 634 N N . PHE A 1 86 ? 0.771 -2.881 -0.079 1.00 94.56 86 PHE A N 1
ATOM 635 C CA . PHE A 1 86 ? 0.531 -3.634 1.150 1.00 94.56 86 PHE A CA 1
ATOM 636 C C . PHE A 1 86 ? -0.654 -3.061 1.935 1.00 94.56 86 PHE A C 1
ATOM 638 O O . PHE A 1 86 ? -0.885 -1.848 1.957 1.00 94.56 86 PHE A O 1
ATOM 645 N N . SER A 1 87 ? -1.418 -3.934 2.591 1.00 97.00 87 SER A N 1
ATOM 646 C CA . SER A 1 87 ? -2.587 -3.568 3.402 1.00 97.00 87 SER A CA 1
ATOM 647 C C . SER A 1 87 ? -2.541 -4.222 4.778 1.00 97.00 87 SER A C 1
ATOM 649 O O . SER A 1 87 ? -1.774 -5.161 5.003 1.00 97.00 87 SER A O 1
ATOM 651 N N . GLY A 1 88 ? -3.376 -3.753 5.703 1.00 96.75 88 GLY A N 1
ATOM 652 C CA . GLY A 1 88 ? -3.524 -4.394 7.006 1.00 96.75 88 GLY A CA 1
ATOM 653 C C . GLY A 1 88 ? -4.357 -3.604 8.015 1.00 96.75 88 GLY A C 1
ATOM 654 O O . GLY A 1 88 ? -4.960 -2.576 7.678 1.00 96.75 88 GLY A O 1
ATOM 655 N N . PRO A 1 89 ? -4.353 -4.054 9.279 1.00 97.12 89 PRO A N 1
ATOM 656 C CA . PRO A 1 89 ? -4.768 -3.264 10.426 1.00 97.12 89 PRO A CA 1
ATOM 657 C C . PRO A 1 89 ? -3.623 -2.371 10.942 1.00 97.12 89 PRO A C 1
ATOM 659 O O . PRO A 1 89 ? -2.448 -2.739 10.912 1.00 97.12 89 PRO A O 1
ATOM 662 N N . GLY A 1 90 ? -3.955 -1.198 11.478 1.00 95.19 90 GLY A N 1
ATOM 663 C CA . GLY A 1 90 ? -2.983 -0.293 12.095 1.00 95.19 90 GLY A CA 1
ATOM 664 C C . GLY A 1 90 ? -3.571 0.569 13.209 1.00 95.19 90 GLY A C 1
ATOM 665 O O . GLY A 1 90 ? -4.771 0.539 13.469 1.00 95.19 90 GLY A O 1
ATOM 666 N N . ASP A 1 91 ? -2.710 1.364 13.837 1.00 94.50 91 ASP A N 1
ATOM 667 C CA . ASP A 1 91 ? -3.043 2.388 14.826 1.00 94.50 91 ASP A CA 1
ATOM 668 C C . ASP A 1 91 ? -2.926 3.782 14.189 1.00 94.50 91 ASP A C 1
ATOM 670 O O . ASP A 1 91 ? -1.885 4.126 13.624 1.00 94.50 91 ASP A O 1
ATOM 674 N N . TYR A 1 92 ? -3.938 4.637 14.355 1.00 92.38 92 TYR A N 1
ATOM 675 C CA . TYR A 1 92 ? -3.866 6.060 14.011 1.00 92.38 92 TYR A CA 1
ATOM 676 C C . TYR A 1 92 ? -4.118 6.951 15.232 1.00 92.38 92 TYR A C 1
ATOM 678 O O . TYR A 1 92 ? -5.147 6.843 15.900 1.00 92.38 92 TYR A O 1
ATOM 686 N N . ALA A 1 93 ? 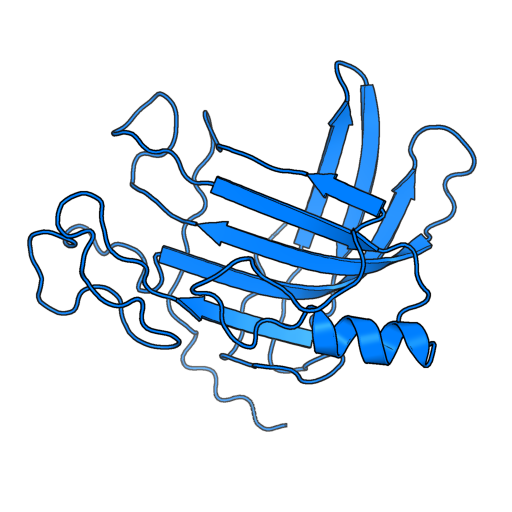-3.202 7.881 15.500 1.00 89.88 93 ALA A N 1
ATOM 687 C CA . ALA A 1 93 ? -3.314 8.867 16.570 1.00 89.88 93 ALA A CA 1
ATOM 688 C C . ALA A 1 93 ? -3.391 10.288 15.995 1.00 89.88 93 ALA A C 1
ATOM 690 O O . ALA A 1 93 ? -2.441 10.780 15.379 1.00 89.88 93 ALA A O 1
ATOM 691 N N . LEU A 1 94 ? -4.508 10.979 16.242 1.00 81.06 94 LEU A N 1
ATOM 692 C CA . LEU A 1 94 ? -4.632 12.413 15.970 1.00 81.06 94 LEU A CA 1
ATOM 693 C C . LEU A 1 94 ? -3.739 13.213 16.926 1.00 81.06 94 LEU A C 1
ATOM 695 O O . LEU A 1 94 ? -3.637 12.907 18.114 1.00 81.06 94 LEU A O 1
ATOM 699 N N . THR A 1 95 ? -3.106 14.267 16.416 1.00 73.19 95 THR A N 1
ATOM 700 C CA . THR A 1 95 ? -2.224 15.133 17.220 1.00 73.19 95 THR A CA 1
ATOM 701 C C . THR A 1 95 ? -2.945 16.311 17.860 1.00 73.19 95 THR A C 1
ATOM 703 O O . THR A 1 95 ? -2.483 16.816 18.884 1.00 73.19 95 THR A O 1
ATOM 706 N N . ASN A 1 96 ? -4.090 16.707 17.299 1.00 62.16 96 ASN A N 1
ATOM 707 C CA . ASN A 1 96 ? -5.031 17.646 17.898 1.00 62.16 96 ASN A CA 1
ATOM 708 C C . ASN A 1 96 ? -6.239 16.869 18.439 1.00 62.16 96 ASN A C 1
ATOM 710 O O . ASN A 1 96 ? -6.849 16.086 17.711 1.00 62.16 96 ASN A O 1
ATOM 714 N N . GLY A 1 97 ? -6.596 17.107 19.702 1.00 62.28 97 GLY A N 1
ATOM 715 C CA . GLY A 1 97 ? -7.643 16.366 20.411 1.00 62.28 97 GLY A CA 1
ATOM 716 C C . GLY A 1 97 ? -7.095 15.227 21.275 1.00 62.28 97 GLY A C 1
ATOM 717 O O . GLY A 1 97 ? -5.904 15.173 21.588 1.00 62.28 97 GLY A O 1
ATOM 718 N N . LYS A 1 98 ? -7.986 14.328 21.705 1.00 56.06 98 LYS A N 1
ATOM 719 C CA . LYS A 1 98 ? -7.631 13.193 22.564 1.00 56.06 98 LYS A CA 1
ATOM 720 C C . LYS A 1 98 ? -6.783 12.196 21.761 1.00 56.06 98 LYS A C 1
ATOM 722 O O . LYS A 1 98 ? -7.246 11.678 20.748 1.00 56.06 98 LYS A O 1
ATOM 727 N N . ARG A 1 99 ? -5.549 11.938 22.214 1.00 62.69 99 ARG A N 1
ATOM 728 C CA . ARG A 1 99 ? -4.540 11.084 21.543 1.00 62.69 99 ARG A CA 1
ATOM 729 C C . ARG A 1 99 ? -4.836 9.578 21.637 1.00 62.69 99 ARG A C 1
ATOM 731 O O . ARG A 1 99 ? -3.910 8.769 21.619 1.00 62.69 99 ARG A O 1
ATOM 738 N N . ASP A 1 100 ? -6.103 9.206 21.779 1.00 68.44 100 ASP A N 1
ATOM 739 C CA . ASP A 1 100 ? -6.513 7.807 21.787 1.00 68.44 100 ASP A CA 1
ATOM 740 C C . ASP A 1 100 ? -6.141 7.197 20.433 1.00 68.44 100 ASP A C 1
ATOM 742 O O . ASP A 1 100 ? -6.488 7.747 19.380 1.00 68.44 100 ASP A O 1
ATOM 746 N N . ARG A 1 101 ? -5.416 6.076 20.460 1.00 76.06 101 ARG A N 1
ATOM 747 C CA . ARG A 1 101 ? -5.147 5.310 19.246 1.00 76.06 101 ARG A CA 1
ATOM 748 C C . ARG A 1 101 ? -6.468 4.766 18.730 1.00 76.06 101 ARG A C 1
ATOM 750 O O . ARG A 1 101 ? -7.225 4.151 19.478 1.00 76.06 101 ARG A O 1
ATOM 757 N N . ARG A 1 102 ? -6.741 5.018 17.458 1.00 84.69 102 ARG A N 1
ATOM 758 C CA . ARG A 1 102 ? -7.847 4.408 16.732 1.00 84.69 102 ARG A CA 1
ATOM 759 C C . ARG A 1 102 ? -7.279 3.228 15.975 1.00 84.69 102 ARG A C 1
ATOM 761 O O . ARG A 1 102 ? -6.361 3.431 15.182 1.00 84.69 102 ARG A O 1
ATOM 768 N N . SER A 1 103 ? -7.838 2.046 16.187 1.00 92.62 103 SER A N 1
ATOM 769 C CA . SER A 1 103 ? -7.643 0.948 15.251 1.00 92.62 103 SER A CA 1
ATOM 770 C C . SER A 1 103 ? -8.226 1.364 13.899 1.00 92.62 103 SER A C 1
ATOM 772 O O . SER A 1 103 ? -9.290 1.988 13.840 1.00 92.62 103 SER A O 1
ATOM 774 N N . VAL A 1 104 ? -7.493 1.086 12.830 1.00 96.25 104 VAL A N 1
ATOM 775 C CA . VAL A 1 104 ? -7.838 1.464 11.459 1.00 96.25 104 VAL A CA 1
ATOM 776 C C . VAL A 1 104 ? -7.523 0.327 10.500 1.00 96.25 104 VAL A C 1
ATOM 778 O O . VAL A 1 104 ? -6.660 -0.505 10.774 1.00 96.25 104 VAL A O 1
ATOM 781 N N . VAL A 1 105 ? -8.170 0.343 9.340 1.00 98.00 105 VAL A N 1
ATOM 782 C CA . VAL A 1 105 ? -7.745 -0.429 8.167 1.00 98.00 105 VAL A CA 1
ATOM 783 C C . VAL A 1 105 ? -6.957 0.500 7.250 1.00 98.00 105 VAL A C 1
ATOM 785 O O . VAL A 1 105 ? -7.291 1.684 7.134 1.00 98.00 105 VAL A O 1
ATOM 788 N N . PHE A 1 106 ? -5.908 -0.007 6.606 1.00 97.12 106 PHE A N 1
ATOM 789 C CA . PHE A 1 106 ? -5.082 0.780 5.695 1.00 97.12 106 PHE A CA 1
ATOM 790 C C . PHE A 1 106 ? -4.697 0.014 4.424 1.00 97.12 106 PHE A C 1
ATOM 792 O O . PHE A 1 106 ? -4.620 -1.214 4.417 1.00 97.12 106 PHE A O 1
ATOM 799 N N . ARG A 1 107 ? -4.387 0.772 3.368 1.00 96.44 107 ARG A N 1
ATOM 800 C CA . ARG A 1 107 ? -3.655 0.323 2.175 1.00 96.44 107 ARG A CA 1
ATOM 801 C C . ARG A 1 107 ? -2.590 1.361 1.839 1.00 96.44 107 ARG A C 1
ATOM 803 O O . ARG A 1 107 ? -2.861 2.563 1.896 1.00 96.44 107 ARG A O 1
ATOM 810 N N . VAL A 1 108 ? -1.400 0.900 1.480 1.00 94.69 108 VAL A N 1
ATOM 811 C CA . VAL A 1 108 ? -0.333 1.721 0.911 1.00 94.69 108 VAL A CA 1
ATOM 812 C C . VAL A 1 108 ? 0.020 1.170 -0.462 1.00 94.69 108 VAL A C 1
ATOM 814 O O . VAL A 1 108 ? 0.198 -0.034 -0.623 1.00 94.69 108 VAL A O 1
ATOM 817 N N . ASP A 1 109 ? 0.150 2.068 -1.430 1.00 93.75 109 ASP A N 1
ATOM 818 C CA . ASP A 1 109 ? 0.690 1.805 -2.756 1.00 93.75 109 ASP A CA 1
ATOM 819 C C . ASP A 1 109 ? 1.956 2.662 -2.920 1.00 93.75 109 ASP A C 1
ATOM 821 O O . ASP A 1 109 ? 1.912 3.873 -2.701 1.00 93.75 109 ASP A O 1
ATOM 825 N N . VAL A 1 110 ? 3.081 2.053 -3.289 1.00 89.44 110 VAL A N 1
ATOM 826 C CA . VAL A 1 110 ? 4.379 2.711 -3.530 1.00 89.44 110 VAL A CA 1
ATOM 827 C C . VAL A 1 110 ? 4.844 2.366 -4.932 1.00 89.44 110 VAL A C 1
ATOM 829 O O . VAL A 1 110 ? 4.718 1.222 -5.351 1.00 89.44 110 VAL A O 1
ATOM 832 N N . GLU A 1 111 ? 5.384 3.345 -5.643 1.00 85.50 111 GLU A N 1
ATOM 833 C CA . GLU A 1 111 ? 5.901 3.236 -7.001 1.00 85.50 111 GLU A CA 1
ATOM 834 C C . GLU A 1 111 ? 7.330 3.803 -7.035 1.00 85.50 111 GLU A C 1
ATOM 836 O O . GLU A 1 111 ? 7.524 4.998 -6.801 1.00 85.50 111 GLU A O 1
ATOM 841 N N . ASP A 1 112 ? 8.300 2.923 -7.278 1.00 79.00 112 ASP A N 1
ATOM 842 C CA . ASP A 1 112 ? 9.738 3.178 -7.453 1.00 79.00 112 ASP A CA 1
ATOM 843 C C . ASP A 1 112 ? 9.957 3.511 -8.934 1.00 79.00 112 ASP A C 1
ATOM 845 O O . ASP A 1 112 ? 9.734 2.668 -9.809 1.00 79.00 112 ASP A O 1
ATOM 849 N N . ARG A 1 113 ? 10.268 4.775 -9.238 1.00 73.88 113 ARG A N 1
ATOM 850 C CA . ARG A 1 113 ? 10.207 5.290 -10.615 1.00 73.88 113 ARG A CA 1
ATOM 851 C C . ARG A 1 113 ? 11.564 5.549 -11.238 1.00 73.88 113 ARG A C 1
ATOM 853 O O . ARG A 1 113 ? 11.696 5.384 -12.451 1.00 73.88 113 ARG A O 1
ATOM 860 N N . SER A 1 114 ? 12.570 5.928 -10.453 1.00 58.09 114 SER A N 1
ATOM 861 C CA . SER A 1 114 ? 13.968 5.873 -10.886 1.00 58.09 114 SER A CA 1
ATOM 862 C C . SER A 1 114 ? 14.946 6.223 -9.772 1.00 58.09 114 SER A C 1
ATOM 864 O O . SER A 1 114 ? 14.671 7.033 -8.890 1.00 58.09 114 SER A O 1
ATOM 866 N N . GLU A 1 115 ? 16.168 5.712 -9.913 1.00 60.28 115 GLU A N 1
ATOM 867 C CA . GLU A 1 115 ? 17.321 6.265 -9.213 1.00 60.28 115 GLU A CA 1
ATOM 868 C C . GLU A 1 115 ? 18.116 7.226 -10.118 1.00 60.28 115 GLU A C 1
ATOM 870 O O . GLU A 1 115 ? 18.373 6.881 -11.279 1.00 60.28 115 GLU A O 1
ATOM 875 N N . PRO A 1 116 ? 18.571 8.386 -9.597 1.00 54.38 116 PRO A N 1
ATOM 876 C CA . PRO A 1 116 ? 18.255 8.934 -8.273 1.00 54.38 116 PRO A CA 1
ATOM 877 C C . PRO A 1 116 ? 16.858 9.586 -8.212 1.00 54.38 116 PRO A C 1
ATOM 879 O O . PRO A 1 116 ? 16.522 10.416 -9.049 1.00 54.38 116 PRO A O 1
ATOM 882 N N . GLY A 1 117 ? 16.070 9.273 -7.180 1.00 52.78 117 GLY A N 1
ATOM 883 C CA . GLY A 1 117 ? 14.729 9.842 -7.005 1.00 52.78 117 GLY A CA 1
ATOM 884 C C . GLY A 1 117 ? 14.712 11.341 -6.657 1.00 52.78 117 GLY A C 1
ATOM 885 O O . GLY A 1 117 ? 15.655 11.898 -6.080 1.00 52.78 117 GLY A O 1
ATOM 886 N N . GLY A 1 118 ? 13.596 12.009 -6.965 1.00 58.66 118 GLY A N 1
ATOM 887 C CA . GLY A 1 118 ? 13.322 13.392 -6.553 1.00 58.66 118 GLY A CA 1
ATOM 888 C C . GLY A 1 118 ? 14.010 14.475 -7.398 1.00 58.66 118 GLY A C 1
ATOM 889 O O . GLY A 1 118 ? 14.291 14.281 -8.574 1.00 58.66 118 GLY A O 1
ATOM 890 N N . THR A 1 119 ? 14.289 15.648 -6.809 1.00 55.34 119 THR A N 1
ATOM 891 C CA . THR A 1 119 ? 14.886 16.808 -7.521 1.00 55.34 119 THR A CA 1
ATOM 892 C C . THR A 1 119 ? 16.280 16.567 -8.102 1.00 55.34 119 THR A C 1
ATOM 894 O O . THR A 1 119 ? 16.794 17.437 -8.802 1.00 55.34 119 THR A O 1
ATOM 897 N N . ASN A 1 120 ? 16.922 15.450 -7.761 1.00 59.78 120 ASN A N 1
ATOM 898 C CA . ASN A 1 120 ? 18.329 15.191 -8.059 1.00 59.78 120 ASN A CA 1
ATOM 899 C C . ASN A 1 120 ? 18.532 14.141 -9.164 1.00 59.78 120 ASN A C 1
ATOM 901 O O . ASN A 1 120 ? 19.680 13.814 -9.461 1.00 59.78 120 ASN A O 1
ATOM 905 N N . GLY A 1 121 ? 17.459 13.636 -9.778 1.00 62.34 121 GLY A N 1
ATOM 906 C CA . GLY A 1 121 ? 17.536 12.729 -10.922 1.00 62.34 121 GLY A CA 1
ATOM 907 C C . GLY A 1 121 ? 16.334 12.822 -11.861 1.00 62.34 121 GLY A C 1
ATOM 908 O O . GLY A 1 121 ? 15.611 13.823 -11.836 1.00 62.34 121 GLY A O 1
ATOM 909 N N . PRO A 1 122 ? 16.182 11.847 -12.773 1.00 61.69 122 PRO A N 1
ATOM 910 C CA . PRO A 1 122 ? 15.255 11.963 -13.887 1.00 61.69 122 PRO A CA 1
ATOM 911 C C . PRO A 1 122 ? 13.793 11.879 -13.413 1.00 61.69 122 PRO A C 1
ATOM 913 O O . PRO A 1 122 ? 13.439 10.980 -12.654 1.00 61.69 122 PRO A O 1
ATOM 916 N N . PRO A 1 123 ? 12.909 12.785 -13.866 1.00 65.38 123 PRO A N 1
ATOM 917 C CA . PRO A 1 123 ? 11.475 12.619 -13.675 1.00 65.38 123 PRO A CA 1
ATOM 918 C C . PRO A 1 123 ? 10.953 11.354 -14.381 1.00 65.38 123 PRO A C 1
ATOM 920 O O . PRO A 1 123 ? 11.494 10.983 -15.422 1.00 65.38 123 PRO A O 1
ATOM 923 N N . PRO A 1 124 ? 9.841 10.765 -13.909 1.00 69.56 124 PRO A N 1
ATOM 924 C CA . PRO A 1 124 ? 9.087 11.138 -12.710 1.00 69.56 124 PRO A CA 1
ATOM 925 C C . PRO A 1 124 ? 9.739 10.637 -11.401 1.00 69.56 124 PRO A C 1
ATOM 927 O O . PRO A 1 124 ? 10.341 9.566 -11.385 1.00 69.56 124 PRO A O 1
ATOM 930 N N . PRO A 1 125 ? 9.582 11.369 -10.281 1.00 75.81 125 PRO A N 1
ATOM 931 C CA . PRO A 1 125 ? 9.990 10.886 -8.964 1.00 75.81 125 PRO A CA 1
ATOM 932 C C . PRO A 1 125 ? 9.095 9.735 -8.485 1.00 75.81 125 PRO A C 1
ATOM 934 O O . PRO A 1 125 ? 7.937 9.615 -8.908 1.00 75.81 125 PRO A O 1
ATOM 937 N N . ASP A 1 126 ? 9.613 8.952 -7.538 1.00 80.06 126 ASP A N 1
ATOM 938 C CA . ASP A 1 126 ? 8.851 7.941 -6.807 1.00 80.06 126 ASP A CA 1
ATOM 939 C C . ASP A 1 126 ? 7.562 8.526 -6.234 1.00 80.06 126 ASP A C 1
ATOM 941 O O . ASP A 1 126 ? 7.519 9.680 -5.791 1.00 80.06 126 ASP A O 1
ATOM 945 N N . ARG A 1 127 ? 6.512 7.715 -6.189 1.00 86.25 127 ARG A N 1
ATOM 946 C CA . ARG A 1 127 ? 5.203 8.129 -5.685 1.00 86.25 127 ARG A CA 1
ATOM 947 C C . ARG A 1 127 ? 4.716 7.144 -4.642 1.00 86.25 127 ARG A C 1
ATOM 949 O O . ARG A 1 127 ? 4.849 5.939 -4.804 1.00 86.25 127 ARG A O 1
ATOM 956 N N . TYR A 1 128 ? 4.088 7.657 -3.594 1.00 89.25 128 TYR A N 1
ATOM 957 C CA . TYR A 1 128 ? 3.323 6.826 -2.669 1.00 89.25 128 TYR A CA 1
ATOM 958 C C . TYR A 1 128 ? 1.904 7.356 -2.517 1.00 89.25 128 TYR A C 1
ATOM 960 O O . TYR A 1 128 ? 1.643 8.548 -2.699 1.00 89.25 128 TYR A O 1
ATOM 968 N N . ARG A 1 129 ? 0.989 6.467 -2.150 1.00 93.31 129 ARG A N 1
ATOM 969 C CA . ARG A 1 129 ? -0.369 6.793 -1.738 1.00 93.31 129 ARG A CA 1
ATOM 970 C C . ARG A 1 129 ? -0.728 5.949 -0.531 1.00 93.31 129 ARG A C 1
ATOM 972 O O . ARG A 1 129 ? -0.603 4.729 -0.565 1.00 93.31 129 ARG A O 1
ATOM 979 N N . MET A 1 130 ? -1.186 6.597 0.528 1.00 93.69 130 MET A N 1
ATOM 980 C CA . MET A 1 130 ? -1.660 5.952 1.740 1.00 93.69 130 MET A CA 1
ATOM 981 C C . MET A 1 130 ? -3.136 6.262 1.949 1.00 93.69 130 MET A C 1
ATOM 983 O O . MET A 1 130 ? -3.542 7.422 1.999 1.00 93.69 130 MET A O 1
ATOM 987 N N . ARG A 1 131 ? -3.928 5.206 2.126 1.00 96.50 131 ARG A N 1
ATOM 988 C CA . ARG A 1 131 ? -5.367 5.277 2.369 1.00 96.50 131 ARG A CA 1
ATOM 989 C C . ARG A 1 131 ? -5.691 4.643 3.715 1.00 96.50 131 ARG A C 1
ATOM 991 O O . ARG A 1 131 ? -5.193 3.559 4.017 1.00 96.50 131 ARG A O 1
ATOM 998 N N . ILE A 1 132 ? -6.482 5.336 4.534 1.00 96.69 132 ILE A N 1
ATOM 999 C CA . ILE A 1 132 ? -6.829 4.926 5.904 1.00 96.69 132 ILE A CA 1
ATOM 1000 C C . ILE A 1 132 ? -8.336 5.062 6.128 1.00 96.69 132 ILE A C 1
ATOM 1002 O O . ILE A 1 132 ? -8.927 6.108 5.839 1.00 96.69 132 ILE A O 1
ATOM 1006 N N . TRP A 1 133 ? -8.932 4.031 6.722 1.00 97.19 133 TRP A N 1
ATOM 1007 C CA . TRP A 1 133 ? -10.338 3.967 7.108 1.00 97.19 133 TRP A CA 1
ATOM 1008 C C . TRP A 1 133 ? -10.470 3.782 8.622 1.00 97.19 133 TRP A C 1
ATOM 1010 O O . TRP A 1 133 ? -9.834 2.913 9.220 1.00 97.19 133 TRP A O 1
ATOM 1020 N N . PHE A 1 134 ? -11.301 4.607 9.253 1.00 94.69 134 PHE A N 1
ATOM 1021 C CA . PHE A 1 134 ? -11.565 4.604 10.690 1.00 94.69 134 PHE A CA 1
ATOM 1022 C C . PHE A 1 134 ? -12.693 3.621 11.015 1.00 94.69 134 PHE A C 1
ATOM 1024 O O . PHE A 1 134 ? -13.819 4.019 11.304 1.00 94.69 134 PHE A O 1
ATOM 1031 N N . VAL A 1 135 ? -12.358 2.335 10.960 1.00 94.94 135 VAL A N 1
ATOM 1032 C CA . VAL A 1 135 ? -13.222 1.201 11.301 1.00 94.94 135 VAL A CA 1
ATOM 1033 C C . VAL A 1 135 ? -12.433 0.229 12.175 1.00 94.94 135 VAL A C 1
ATOM 1035 O O . VAL A 1 135 ? -11.220 0.093 12.008 1.00 94.94 135 VAL A O 1
ATOM 1038 N N . ASP A 1 136 ? -13.108 -0.444 13.107 1.00 95.12 136 ASP A N 1
ATOM 1039 C CA . ASP A 1 136 ? -12.495 -1.500 13.914 1.00 95.12 136 ASP A CA 1
ATOM 1040 C C . ASP A 1 136 ? -12.126 -2.697 13.010 1.00 95.12 136 ASP A C 1
ATOM 1042 O O . ASP A 1 136 ? -13.036 -3.345 12.485 1.00 95.12 136 ASP A O 1
ATOM 1046 N N . PRO A 1 137 ? -10.832 -3.026 12.823 1.00 95.38 137 PRO A N 1
ATOM 1047 C CA . PRO A 1 137 ? -10.384 -4.094 11.929 1.00 95.38 137 PRO A CA 1
ATOM 1048 C C . PRO A 1 137 ? -10.754 -5.511 12.399 1.00 95.38 137 PRO A C 1
ATOM 1050 O O . PRO A 1 137 ? -10.563 -6.457 11.630 1.00 95.38 137 PRO A O 1
ATOM 1053 N N . ALA A 1 138 ? -11.248 -5.673 13.634 1.00 94.19 138 ALA A N 1
ATOM 1054 C CA . ALA A 1 138 ? -11.767 -6.937 14.163 1.00 94.19 138 ALA A CA 1
ATOM 1055 C C . ALA A 1 138 ? -13.294 -7.084 13.995 1.00 94.19 138 ALA A C 1
ATOM 1057 O O . ALA A 1 138 ? -13.832 -8.176 14.182 1.00 94.19 138 ALA A O 1
ATOM 1058 N N . SER A 1 139 ? -14.002 -6.008 13.632 1.00 96.62 139 SER A N 1
ATOM 1059 C CA . SER A 1 139 ? -15.435 -6.058 13.319 1.00 96.62 139 SER A CA 1
ATOM 1060 C C . SER A 1 139 ? -15.705 -6.765 11.983 1.00 96.62 139 SER A C 1
ATOM 1062 O O . SER A 1 139 ? -14.818 -6.880 11.136 1.00 96.62 139 SER A O 1
ATOM 1064 N N . SER A 1 140 ? -16.945 -7.207 11.752 1.00 96.44 140 SER A N 1
ATOM 1065 C CA . SER A 1 140 ? -17.348 -7.800 10.467 1.00 96.44 140 SER A CA 1
ATOM 1066 C C . SER A 1 140 ? -17.162 -6.831 9.294 1.00 96.44 140 SER A C 1
ATOM 1068 O O . SER A 1 140 ? -16.626 -7.226 8.263 1.00 96.44 140 SER A O 1
ATOM 1070 N N . GLU A 1 141 ? -17.525 -5.558 9.473 1.00 96.12 141 GLU A N 1
ATOM 1071 C CA . GLU A 1 141 ? -17.279 -4.486 8.500 1.00 96.12 141 GLU A CA 1
ATOM 1072 C C . GLU A 1 141 ? -15.776 -4.282 8.256 1.00 96.12 141 GLU A C 1
ATOM 1074 O O . GLU A 1 141 ? -15.336 -4.204 7.110 1.00 96.12 141 GLU A O 1
ATOM 1079 N N . GLY A 1 142 ? -14.974 -4.275 9.326 1.00 96.62 142 GLY A N 1
ATOM 1080 C CA . GLY A 1 142 ? -13.518 -4.175 9.253 1.00 96.62 142 GLY A CA 1
ATOM 1081 C C . GLY A 1 142 ? -12.875 -5.324 8.481 1.00 96.62 142 GLY A C 1
ATOM 1082 O O . GLY A 1 142 ? -12.032 -5.073 7.626 1.00 96.62 142 GLY A O 1
ATOM 1083 N N . LEU A 1 143 ? -13.296 -6.569 8.716 1.00 96.06 143 LEU A N 1
ATOM 1084 C CA . LEU A 1 143 ? -12.814 -7.742 7.977 1.00 96.06 143 LEU A CA 1
ATOM 1085 C C . LEU A 1 143 ? -13.219 -7.700 6.496 1.00 96.06 143 LEU A C 1
ATOM 1087 O O . LEU A 1 143 ? -12.378 -7.947 5.630 1.00 96.06 143 LEU A O 1
ATOM 1091 N N . THR A 1 144 ? -14.468 -7.327 6.189 1.00 96.75 144 THR A N 1
ATOM 1092 C CA . THR A 1 144 ? -14.918 -7.114 4.802 1.00 96.75 144 THR A CA 1
ATOM 1093 C C . THR A 1 144 ? -14.087 -6.033 4.110 1.00 96.75 144 THR A C 1
ATOM 1095 O O . THR A 1 144 ? -13.660 -6.217 2.971 1.00 96.75 144 THR A O 1
ATOM 1098 N N . LEU A 1 145 ? -13.797 -4.928 4.802 1.00 97.75 145 LEU A N 1
ATOM 1099 C CA . LEU A 1 145 ? -12.974 -3.856 4.258 1.00 97.75 145 LEU A CA 1
ATOM 1100 C C . LEU A 1 145 ? -11.513 -4.283 4.067 1.00 97.75 145 LEU A C 1
ATOM 1102 O O . LEU A 1 145 ? -10.952 -4.004 3.013 1.00 97.75 145 LEU A O 1
ATOM 1106 N N . ARG A 1 146 ? -10.908 -4.986 5.035 1.00 97.12 146 ARG A N 1
ATOM 1107 C CA . ARG A 1 146 ? -9.538 -5.533 4.941 1.00 97.12 146 ARG A CA 1
ATOM 1108 C C . ARG A 1 146 ? -9.367 -6.380 3.681 1.00 97.12 146 ARG A C 1
ATOM 1110 O O . ARG A 1 146 ? -8.386 -6.197 2.967 1.00 97.12 146 ARG A O 1
ATOM 1117 N N . GLN A 1 147 ? -10.355 -7.222 3.368 1.00 95.69 147 GLN A N 1
ATOM 1118 C CA . GLN A 1 147 ? -10.385 -8.007 2.133 1.00 95.69 147 GLN A CA 1
ATOM 1119 C C . GLN A 1 147 ? -10.572 -7.130 0.880 1.00 95.69 147 GLN A C 1
ATOM 1121 O O . GLN A 1 147 ? -9.889 -7.340 -0.118 1.00 95.69 147 GLN A O 1
ATOM 1126 N N . ALA A 1 148 ? -11.458 -6.129 0.921 1.00 95.50 148 ALA A N 1
ATOM 1127 C CA . ALA A 1 148 ? -11.739 -5.243 -0.215 1.00 95.50 148 ALA A CA 1
ATOM 1128 C C . ALA A 1 148 ? -10.584 -4.284 -0.574 1.00 95.50 148 ALA A C 1
ATOM 1130 O O . ALA A 1 148 ? -10.442 -3.901 -1.737 1.00 95.50 148 ALA A O 1
ATOM 1131 N N . VAL A 1 149 ? -9.759 -3.891 0.405 1.00 96.50 149 VAL A N 1
ATOM 1132 C CA . VAL A 1 149 ? -8.564 -3.049 0.192 1.00 96.50 149 VAL A CA 1
ATOM 1133 C C . VAL A 1 149 ? -7.278 -3.862 0.024 1.00 96.50 149 VAL A C 1
ATOM 1135 O O . VAL A 1 149 ? -6.211 -3.275 -0.158 1.00 96.50 149 VAL A O 1
ATOM 1138 N N . ALA A 1 150 ? -7.354 -5.193 0.085 1.00 95.38 150 ALA A N 1
ATOM 1139 C CA . ALA A 1 150 ? -6.202 -6.066 -0.072 1.00 95.38 150 ALA A CA 1
ATOM 1140 C C . ALA A 1 150 ? -5.547 -5.922 -1.456 1.00 95.38 150 ALA A C 1
ATOM 1142 O O . ALA A 1 150 ? -6.159 -5.493 -2.441 1.00 95.38 150 ALA A O 1
ATOM 1143 N N . CYS A 1 151 ? -4.274 -6.285 -1.538 1.00 91.44 151 CYS A N 1
ATOM 1144 C CA . CYS A 1 151 ? -3.423 -6.075 -2.701 1.00 91.44 151 CYS A CA 1
ATOM 1145 C C . CYS A 1 151 ? -3.606 -7.142 -3.789 1.00 91.44 151 CYS A C 1
ATOM 1147 O O . CYS A 1 151 ? -2.637 -7.600 -4.377 1.00 91.44 151 CYS A O 1
ATOM 1149 N N . ALA A 1 152 ? -4.851 -7.508 -4.105 1.00 85.38 152 ALA A N 1
ATOM 1150 C CA . ALA A 1 152 ? -5.169 -8.521 -5.115 1.00 85.38 152 ALA A CA 1
ATOM 1151 C C . ALA A 1 152 ? -4.639 -8.183 -6.524 1.00 85.38 152 ALA A C 1
ATOM 1153 O O . ALA A 1 152 ? -4.360 -9.085 -7.310 1.00 85.38 152 ALA A O 1
ATOM 1154 N N . ASN A 1 153 ? -4.494 -6.892 -6.845 1.00 87.69 153 ASN A N 1
ATOM 1155 C CA . ASN A 1 153 ? -3.760 -6.436 -8.019 1.00 87.69 153 ASN A CA 1
ATOM 1156 C C . ASN A 1 153 ? -2.994 -5.128 -7.717 1.00 87.69 153 ASN A C 1
ATOM 1158 O O . ASN A 1 153 ? -3.624 -4.072 -7.629 1.00 87.69 153 ASN A O 1
ATOM 1162 N N . PRO A 1 154 ? -1.656 -5.162 -7.582 1.00 87.56 154 PRO A N 1
ATOM 1163 C CA . PRO A 1 154 ? -0.836 -3.961 -7.422 1.00 87.56 154 PRO A CA 1
ATOM 1164 C C . PRO A 1 154 ? -0.650 -3.125 -8.703 1.00 87.56 154 PRO A C 1
ATOM 1166 O O . PRO A 1 154 ? -0.153 -2.007 -8.592 1.00 87.56 154 PRO A O 1
ATOM 1169 N N . THR A 1 155 ? -1.038 -3.587 -9.907 1.00 86.88 155 THR A N 1
ATOM 1170 C CA . THR A 1 155 ? -0.895 -2.769 -11.137 1.00 86.88 155 THR A CA 1
ATOM 1171 C C . THR A 1 155 ? -1.872 -1.593 -11.203 1.00 86.88 155 THR A C 1
ATOM 1173 O O . THR A 1 155 ? -1.677 -0.686 -12.008 1.00 86.88 155 THR A O 1
ATOM 1176 N N . THR A 1 156 ? -2.916 -1.586 -10.369 1.00 87.56 156 THR A N 1
ATOM 1177 C CA . THR A 1 156 ? -3.847 -0.462 -10.222 1.00 87.56 156 THR A CA 1
ATOM 1178 C C . THR A 1 156 ? -4.015 -0.074 -8.754 1.00 87.56 156 THR A C 1
ATOM 1180 O O . THR A 1 156 ? -3.887 -0.890 -7.841 1.00 87.56 156 THR A O 1
ATOM 1183 N N . GLU A 1 157 ? -4.326 1.199 -8.529 1.00 90.38 157 GLU A N 1
ATOM 1184 C CA . GLU A 1 157 ? -4.772 1.708 -7.233 1.00 90.38 157 GLU A CA 1
ATOM 1185 C C . GLU A 1 157 ? -6.291 1.616 -7.056 1.00 90.38 157 GLU A C 1
ATOM 1187 O O . GLU A 1 157 ? -6.778 1.886 -5.955 1.00 90.38 157 GLU A O 1
ATOM 1192 N N . ASP A 1 158 ? -7.037 1.246 -8.096 1.00 89.81 158 ASP A N 1
ATOM 1193 C CA . ASP A 1 158 ? -8.486 1.089 -8.038 1.00 89.81 158 ASP A CA 1
ATOM 1194 C C . ASP A 1 158 ? -8.871 -0.061 -7.103 1.00 89.81 158 ASP A C 1
ATOM 1196 O O . ASP A 1 158 ? -8.339 -1.169 -7.176 1.00 89.81 158 ASP A O 1
ATOM 1200 N N . ILE A 1 159 ? -9.810 0.220 -6.201 1.00 91.31 159 ILE A N 1
ATOM 1201 C CA . ILE A 1 159 ? -10.299 -0.713 -5.184 1.00 91.31 159 ILE A CA 1
ATOM 1202 C C . ILE A 1 159 ? -11.817 -0.619 -5.092 1.00 91.31 159 ILE A C 1
ATOM 1204 O O . ILE A 1 159 ? -12.388 0.469 -5.156 1.00 91.31 159 ILE A O 1
ATOM 1208 N N . SER A 1 160 ? -12.478 -1.760 -4.893 1.00 88.56 160 SER A N 1
ATOM 1209 C CA . SER A 1 160 ? -13.926 -1.823 -4.666 1.00 88.56 160 SER A CA 1
ATOM 1210 C C . SER A 1 160 ? -14.237 -1.613 -3.178 1.00 88.56 160 SER A C 1
ATOM 1212 O O . SER A 1 160 ? -14.737 -2.499 -2.492 1.00 88.56 160 SER A O 1
ATOM 1214 N N . ALA A 1 161 ? -13.872 -0.440 -2.660 1.00 93.06 161 ALA A N 1
ATOM 1215 C CA . ALA A 1 161 ? -14.021 -0.075 -1.254 1.00 93.06 161 ALA A CA 1
ATOM 1216 C C . ALA A 1 161 ? -14.683 1.309 -1.100 1.00 93.06 161 ALA A C 1
ATOM 1218 O O . ALA A 1 161 ? -14.573 2.142 -2.005 1.00 93.06 161 ALA A O 1
ATOM 1219 N N . PRO A 1 162 ? -15.342 1.597 0.040 1.00 95.25 162 PRO A N 1
ATOM 1220 C CA . PRO A 1 162 ? -15.805 2.944 0.367 1.00 95.25 162 PRO A CA 1
ATOM 1221 C C . PRO A 1 162 ? -14.659 3.975 0.338 1.00 95.25 162 PRO A C 1
ATOM 1223 O O . PRO A 1 162 ? -13.503 3.602 0.557 1.00 95.25 162 PRO A O 1
ATOM 1226 N N . PRO A 1 163 ? -14.939 5.277 0.142 1.00 96.31 163 PRO A N 1
ATOM 1227 C CA . PRO A 1 163 ? -13.914 6.316 0.220 1.00 96.31 163 PRO A CA 1
ATOM 1228 C C . PRO A 1 163 ? -13.177 6.308 1.575 1.00 96.31 163 PRO A C 1
ATOM 1230 O O . PRO A 1 163 ? -13.828 6.175 2.615 1.00 96.31 163 PRO A O 1
ATOM 1233 N N . PRO A 1 164 ? -11.840 6.463 1.600 1.00 96.81 164 PRO A N 1
ATOM 1234 C CA . PRO A 1 164 ? -11.077 6.500 2.843 1.00 96.81 164 PRO A CA 1
ATOM 1235 C C . PRO A 1 164 ? -11.335 7.786 3.635 1.00 96.81 164 PRO A C 1
ATOM 1237 O O . PRO A 1 164 ? -11.595 8.851 3.074 1.00 96.81 164 PRO A O 1
ATOM 1240 N N . ASN A 1 165 ? -11.187 7.715 4.960 1.00 94.81 165 ASN A N 1
ATOM 1241 C CA . ASN A 1 165 ? -11.226 8.902 5.821 1.00 94.81 165 ASN A CA 1
ATOM 1242 C C . ASN A 1 165 ? -9.973 9.776 5.652 1.00 94.81 165 ASN A C 1
ATOM 1244 O O . ASN A 1 165 ? -10.012 10.977 5.924 1.00 94.81 165 ASN A O 1
ATOM 1248 N N . ILE A 1 166 ? -8.860 9.169 5.231 1.00 93.19 166 ILE A N 1
ATOM 1249 C CA . ILE A 1 166 ? -7.623 9.847 4.845 1.00 93.19 166 ILE A CA 1
ATOM 1250 C C . ILE A 1 166 ? -7.134 9.213 3.541 1.00 93.19 166 ILE A C 1
ATOM 1252 O O . ILE A 1 166 ? -6.790 8.036 3.536 1.00 93.19 166 ILE A O 1
ATOM 1256 N N . ASP A 1 167 ? -7.076 10.003 2.472 1.00 94.12 167 ASP A N 1
ATOM 1257 C CA . ASP A 1 167 ? -6.263 9.740 1.279 1.00 94.12 167 ASP A CA 1
ATOM 1258 C C . ASP A 1 167 ? -5.099 10.741 1.325 1.00 94.12 167 ASP A C 1
ATOM 1260 O O . ASP A 1 167 ? -5.317 11.945 1.506 1.00 94.12 167 ASP A O 1
ATOM 1264 N N . ASP A 1 168 ? -3.868 10.246 1.287 1.00 90.88 168 ASP A N 1
ATOM 1265 C CA . ASP A 1 168 ? -2.649 11.034 1.474 1.00 90.88 168 ASP A CA 1
ATOM 1266 C C . ASP A 1 168 ? -1.520 10.484 0.597 1.00 90.88 168 ASP A C 1
ATOM 1268 O O . ASP A 1 168 ? -1.567 9.337 0.152 1.00 90.88 168 ASP A O 1
ATOM 1272 N N . GLY A 1 169 ? -0.490 11.290 0.357 1.00 87.19 169 GLY A N 1
ATOM 1273 C CA . GLY A 1 169 ? 0.658 10.908 -0.460 1.00 87.19 169 GLY A CA 1
ATOM 1274 C C . GLY A 1 169 ? 0.974 11.889 -1.582 1.00 87.19 169 GLY A C 1
ATOM 1275 O O . GLY A 1 169 ? 0.670 13.079 -1.499 1.00 87.19 169 GLY A O 1
ATOM 1276 N N . GLY A 1 170 ? 1.630 11.379 -2.621 1.00 86.31 170 GLY A N 1
ATOM 1277 C CA . GLY A 1 170 ? 2.144 12.143 -3.751 1.00 86.31 170 GLY A CA 1
ATOM 1278 C C . GLY A 1 170 ? 3.605 11.819 -4.056 1.00 86.31 170 GLY A C 1
ATOM 1279 O O . GLY A 1 170 ? 4.140 10.788 -3.641 1.00 86.31 170 GLY A O 1
ATOM 1280 N N . ASP A 1 171 ? 4.228 12.725 -4.799 1.00 84.50 171 ASP A N 1
ATOM 1281 C CA . ASP A 1 171 ? 5.579 12.579 -5.330 1.00 84.50 171 ASP A CA 1
ATOM 1282 C C . ASP A 1 171 ? 6.660 12.839 -4.265 1.00 84.50 171 ASP A C 1
ATOM 1284 O O . ASP A 1 171 ? 6.652 13.845 -3.547 1.00 84.50 171 ASP A O 1
ATOM 1288 N N . LEU A 1 172 ? 7.643 11.945 -4.187 1.00 77.06 172 LEU A N 1
ATOM 1289 C CA . LEU A 1 172 ? 8.735 11.960 -3.217 1.00 77.06 172 LEU A CA 1
ATOM 1290 C C . LEU A 1 172 ? 9.903 12.806 -3.721 1.00 77.06 172 LEU A C 1
ATOM 1292 O O . LEU A 1 172 ? 11.000 12.333 -3.993 1.00 77.06 172 LEU A O 1
ATOM 1296 N N . ILE A 1 173 ? 9.675 14.116 -3.782 1.00 68.31 173 ILE A N 1
ATOM 1297 C CA . ILE A 1 173 ? 10.600 15.094 -4.381 1.00 68.31 173 ILE A CA 1
ATOM 1298 C C . ILE A 1 173 ? 12.007 15.131 -3.732 1.00 68.31 173 ILE A C 1
ATOM 1300 O O . ILE A 1 173 ? 12.920 15.740 -4.283 1.00 68.31 173 ILE A O 1
ATOM 1304 N N . ARG A 1 174 ? 12.201 14.523 -2.553 1.00 64.69 174 ARG A N 1
ATOM 1305 C CA . ARG A 1 174 ? 13.497 14.402 -1.846 1.00 64.69 174 ARG A CA 1
ATOM 1306 C C . ARG A 1 174 ? 13.680 13.040 -1.156 1.00 64.69 174 ARG A C 1
ATOM 1308 O O . ARG A 1 174 ? 14.400 12.952 -0.164 1.00 64.69 174 ARG A O 1
ATOM 1315 N N . GLY A 1 175 ? 12.976 12.013 -1.625 1.00 62.56 175 GLY A N 1
ATOM 1316 C CA . GLY A 1 175 ? 13.060 10.651 -1.104 1.00 62.56 175 GLY A CA 1
ATOM 1317 C C . GLY A 1 175 ? 13.400 9.661 -2.212 1.00 62.56 175 GLY A C 1
ATOM 1318 O O . GLY A 1 175 ? 13.280 9.985 -3.388 1.00 62.56 175 GLY A O 1
ATOM 1319 N N . ASN A 1 176 ? 13.812 8.467 -1.805 1.00 66.00 176 ASN A N 1
ATOM 1320 C CA . ASN A 1 176 ? 13.915 7.284 -2.650 1.00 66.00 176 ASN A CA 1
ATOM 1321 C C . ASN A 1 176 ? 13.223 6.146 -1.884 1.00 66.00 176 ASN A C 1
ATOM 1323 O O . ASN A 1 176 ? 13.530 5.946 -0.702 1.00 66.00 176 ASN A O 1
ATOM 1327 N N . GLN A 1 177 ? 12.271 5.455 -2.507 1.00 73.31 177 GLN A N 1
ATOM 1328 C CA . GLN A 1 177 ? 11.682 4.223 -1.986 1.00 73.31 177 GLN A CA 1
ATOM 1329 C C . GLN A 1 177 ? 12.103 3.034 -2.843 1.00 73.31 177 GLN A C 1
ATOM 1331 O O . GLN A 1 177 ? 11.343 2.554 -3.676 1.00 73.31 177 GLN A O 1
ATOM 1336 N N . GLN A 1 178 ? 13.298 2.519 -2.551 1.00 70.69 178 GLN A N 1
ATOM 1337 C CA . GLN A 1 178 ? 13.792 1.281 -3.141 1.00 70.69 178 GLN A CA 1
ATOM 1338 C C . GLN A 1 178 ? 12.879 0.107 -2.790 1.00 70.69 178 GLN A C 1
ATOM 1340 O O . GLN A 1 178 ? 12.671 -0.209 -1.611 1.00 70.69 178 GLN A O 1
ATOM 1345 N N . ILE A 1 179 ? 12.403 -0.594 -3.813 1.00 74.69 179 ILE A N 1
ATOM 1346 C CA . ILE A 1 179 ? 11.746 -1.888 -3.644 1.00 74.69 179 ILE A CA 1
ATOM 1347 C C . ILE A 1 179 ? 12.800 -2.996 -3.815 1.00 74.69 179 ILE A C 1
ATOM 1349 O O . ILE A 1 179 ? 13.725 -2.915 -4.624 1.00 74.69 179 ILE A O 1
ATOM 1353 N N . HIS A 1 180 ? 12.717 -4.054 -3.011 1.00 70.06 180 HIS A N 1
ATOM 1354 C CA . HIS A 1 180 ? 13.698 -5.141 -3.021 1.00 70.06 180 HIS A CA 1
ATOM 1355 C C . HIS A 1 180 ? 13.080 -6.466 -3.483 1.00 70.06 180 HIS A C 1
ATOM 1357 O O . HIS A 1 180 ? 11.861 -6.634 -3.409 1.00 70.06 180 HIS A O 1
ATOM 1363 N N . PRO A 1 181 ? 13.900 -7.428 -3.956 1.00 64.94 181 PRO A N 1
ATOM 1364 C CA . PRO A 1 181 ? 13.414 -8.761 -4.282 1.00 64.94 181 PRO A CA 1
ATOM 1365 C C . PRO A 1 181 ? 12.632 -9.408 -3.140 1.00 64.94 181 PRO A C 1
ATOM 1367 O O . PRO A 1 181 ? 13.054 -9.283 -1.984 1.00 64.94 181 PRO A O 1
ATOM 1370 N N . PRO A 1 182 ? 11.567 -10.175 -3.452 1.00 62.31 182 PRO A N 1
ATOM 1371 C CA . PRO A 1 182 ? 10.983 -11.098 -2.494 1.00 62.31 182 PRO A CA 1
ATOM 1372 C C . PRO A 1 182 ? 12.097 -11.938 -1.873 1.00 62.31 182 PRO A C 1
ATOM 1374 O O . PRO A 1 182 ? 12.935 -12.515 -2.580 1.00 62.31 182 PRO A O 1
ATOM 1377 N N . LEU A 1 183 ? 12.140 -11.997 -0.543 1.00 63.09 183 LEU A N 1
ATOM 1378 C CA . LEU A 1 183 ? 13.100 -12.866 0.122 1.00 63.09 183 LEU A CA 1
ATOM 1379 C C . LEU A 1 183 ? 12.807 -14.315 -0.283 1.00 63.09 183 LEU A C 1
ATOM 1381 O O . LEU A 1 183 ? 11.652 -14.728 -0.323 1.00 63.09 183 LEU A O 1
ATOM 1385 N N . LYS A 1 184 ? 13.851 -15.136 -0.459 1.00 57.53 184 LYS A N 1
ATOM 1386 C CA . LYS A 1 184 ? 13.738 -16.599 -0.670 1.00 57.53 184 LYS A CA 1
ATOM 1387 C C . LYS A 1 184 ? 13.141 -17.363 0.532 1.00 57.53 184 LYS A C 1
ATOM 1389 O O . LYS A 1 184 ? 13.314 -18.573 0.651 1.00 57.53 184 LYS A O 1
ATOM 1394 N N . LYS A 1 185 ? 12.499 -16.662 1.465 1.00 58.25 185 LYS A N 1
ATOM 1395 C CA . LYS A 1 185 ? 11.879 -17.221 2.655 1.00 58.25 185 LYS A CA 1
ATOM 1396 C C . LYS A 1 185 ? 10.564 -17.862 2.227 1.00 58.25 185 LYS A C 1
ATOM 1398 O O . LYS A 1 185 ? 9.603 -17.160 1.944 1.00 58.25 185 LYS A O 1
ATOM 1403 N N . THR A 1 186 ? 10.510 -19.187 2.187 1.00 61.62 186 THR A N 1
ATOM 1404 C CA . THR A 1 186 ? 9.230 -19.890 2.070 1.00 61.62 186 THR A CA 1
ATOM 1405 C C . THR A 1 186 ? 8.414 -19.614 3.324 1.00 61.62 186 THR A C 1
ATOM 1407 O O . THR A 1 186 ? 8.879 -19.887 4.433 1.00 61.62 186 THR A O 1
ATOM 1410 N N . CYS A 1 187 ? 7.214 -19.071 3.150 1.00 68.12 187 CYS A N 1
ATOM 1411 C CA . CYS A 1 187 ? 6.212 -19.065 4.200 1.00 68.12 187 CYS A CA 1
ATOM 1412 C C . CYS A 1 187 ? 5.348 -20.317 4.052 1.00 68.12 187 CYS A C 1
ATOM 1414 O O . CYS A 1 187 ? 4.893 -20.616 2.948 1.00 68.12 187 CYS A O 1
ATOM 1416 N N . THR A 1 188 ? 5.126 -21.020 5.155 1.00 58.84 188 THR A N 1
ATOM 1417 C CA . THR A 1 188 ? 4.072 -22.029 5.260 1.00 58.84 188 THR A CA 1
ATOM 1418 C C . THR A 1 188 ? 2.991 -21.414 6.150 1.00 58.84 188 THR A C 1
ATOM 1420 O O . THR A 1 188 ? 3.357 -20.975 7.245 1.00 58.84 188 THR A O 1
ATOM 1423 N N . PRO A 1 189 ? 1.733 -21.304 5.685 1.00 52.91 189 PRO A N 1
ATOM 1424 C CA . PRO A 1 189 ? 0.626 -20.799 6.497 1.00 52.91 189 PRO A CA 1
ATOM 1425 C C . PRO A 1 189 ? 0.259 -21.759 7.641 1.00 52.91 189 PRO A C 1
ATOM 1427 O O . PRO A 1 189 ? 0.514 -22.979 7.494 1.00 52.91 189 PRO A O 1
#

Foldseek 3Di:
DDDKAFDAAQFAAQDPRIADKDKDFDQDVHDGFKIKIDGGWGGKWFKAADAPQGNPDDIDIPFFHPVVPVVRDDPDDAARGQKMKIWHWIWMATPPDDRDTAIKTKMKMKGQHDPPAAPPDDDDHIWMKMFIARDHCPDPVNVVQRNQCGPNDNNDNDTPHDHGPDIDITGPNPDGDGHHDRPPDDDDD

Sequence (189 aa):
MGAPIGVATPFTPDSACIAGEWTHVRHIRPRLFGNFHARSFDSLECACLPCPENPDAPGVVGALCNPDDRICGPEPRRAPANKICFSGPGDYALTNGKRDRRSVVFRVDVEDRSEPGGTNGPPPPDRYRMRIWFVDPASSEGLTLRQAVACANPTTEDISAPPPNIDDGGDLIRGNQQIHPPLKKTCTP

pLDDT: mean 79.58, std 14.93, range [40.78, 98.0]